Protein AF-A0AB36PQW6-F1 (afdb_monomer_lite)

pLDDT: mean 73.94, std 22.27, range [29.94, 94.62]

Radius of gyration: 32.52 Å; chains: 1; bounding box: 72×84×90 Å

Foldseek 3Di:
DDDDDDPDDPDDDDDDDDDPPPPVVVVVVVVVVVVVVVVVVVVVPPPDDDDDDDDDDDDDDDDDDDDDPPPQCPLLNLLVVQEPNVLSVLLQVLCVVVVHGAHNVNSNVQSVQLPCLCVQVVDRSSQQSVCCSVVVNNGGHNVVVVVCVVVVDDRPVVVVVVVDDDPVPDDPVRNLVVLLVQQVVCVVQLEDECVPQNDFAPDPPGPRDPVNGDPCGQADPVGHGRHYDHPPPD

Secondary structure (DSSP, 8-state):
--------------SS------HHHHHHHHHHHHHHHHHHHHHTSSS---------------------------HHHHHHTTS-HHHHHHHHHHHHHTT-PPPHHHHHHHHHHHHHHHHHHS--HHHHHHHHHHHT-SS--HHHHHHHHHTT---HHHHHHHH---TTTS-HHHHHHHHHHHHHHHHHHTEE-HHHH-SPTTSTT--S-GGG--TTTTB-TTSPBPEE------

Organism: Brucella melitensis (NCBI:txid29459)

Structure (mmCIF, N/CA/C/O backbone):
data_AF-A0AB36PQW6-F1
#
_entry.id   AF-A0AB36PQW6-F1
#
loop_
_atom_site.group_PDB
_atom_site.id
_atom_site.type_symbol
_atom_site.label_atom_id
_atom_site.label_alt_id
_atom_site.label_comp_id
_atom_site.label_asym_id
_atom_site.label_entity_id
_atom_site.label_seq_id
_atom_site.pdbx_PDB_ins_code
_atom_site.Cartn_x
_atom_site.Cartn_y
_atom_site.Cartn_z
_atom_site.occupancy
_atom_site.B_iso_or_equiv
_atom_site.auth_seq_id
_atom_site.auth_comp_id
_atom_site.auth_asym_id
_atom_site.auth_atom_id
_atom_site.pdbx_PDB_model_num
ATOM 1 N N . MET A 1 1 ? -36.824 45.348 31.590 1.00 33.09 1 MET A N 1
ATOM 2 C CA . MET A 1 1 ? -35.743 45.630 32.557 1.00 33.09 1 MET A CA 1
ATOM 3 C C . MET A 1 1 ? -34.548 44.739 32.250 1.00 33.09 1 MET A C 1
ATOM 5 O O . MET A 1 1 ? -34.720 43.537 32.151 1.00 33.09 1 MET A O 1
ATOM 9 N N . ARG A 1 2 ? -33.381 45.383 32.100 1.00 37.81 2 ARG A N 1
ATOM 10 C CA . ARG A 1 2 ? -31.998 44.883 32.250 1.00 37.81 2 ARG A CA 1
ATOM 11 C C . ARG A 1 2 ? -31.487 43.795 31.287 1.00 37.81 2 ARG A C 1
ATOM 13 O O . ARG A 1 2 ? -31.464 42.610 31.586 1.00 37.81 2 ARG A O 1
ATOM 20 N N . ARG A 1 3 ? -30.934 44.299 30.174 1.00 37.06 3 ARG A N 1
ATOM 21 C CA . ARG A 1 3 ? -29.751 43.767 29.480 1.00 37.06 3 ARG A CA 1
ATOM 22 C C . ARG A 1 3 ? -28.543 43.807 30.435 1.00 37.06 3 ARG A C 1
ATOM 24 O O . ARG A 1 3 ? -28.238 44.873 30.960 1.00 37.06 3 ARG A O 1
ATOM 31 N N . PHE A 1 4 ? -27.851 42.687 30.608 1.00 36.44 4 PHE A N 1
ATOM 32 C CA . PHE A 1 4 ? -26.443 42.633 31.025 1.00 36.44 4 PHE A CA 1
ATOM 33 C C . PHE A 1 4 ? -25.658 42.353 29.734 1.00 36.44 4 PHE A C 1
ATOM 35 O O . PHE A 1 4 ? -26.037 41.463 28.984 1.00 36.44 4 PHE A O 1
ATOM 42 N N . GLY A 1 5 ? -24.654 43.107 29.305 1.00 34.28 5 GLY A N 1
ATOM 43 C CA . GLY A 1 5 ? -23.651 43.847 30.055 1.00 34.28 5 GLY A CA 1
ATOM 44 C C . GLY A 1 5 ? -22.312 43.374 29.495 1.00 34.28 5 GLY A C 1
ATOM 45 O O . GLY A 1 5 ? -21.702 42.474 30.061 1.00 34.28 5 GLY A O 1
ATOM 46 N N . CYS A 1 6 ? -21.935 43.897 28.321 1.00 35.09 6 CYS A N 1
ATOM 47 C CA . CYS A 1 6 ? -20.642 43.650 27.688 1.00 35.09 6 CYS A CA 1
ATOM 48 C C . CYS A 1 6 ? -19.527 44.009 28.673 1.00 35.09 6 CYS A C 1
ATOM 50 O O . CYS A 1 6 ? -19.365 45.176 29.022 1.00 35.09 6 CYS A O 1
ATOM 52 N N . LEU A 1 7 ? -18.759 43.010 29.103 1.00 38.72 7 LEU A N 1
ATOM 53 C CA . LEU A 1 7 ? -17.519 43.227 29.835 1.00 38.72 7 LEU A CA 1
ATOM 54 C C . LEU A 1 7 ? -16.432 43.636 28.840 1.00 38.72 7 LEU A C 1
ATOM 56 O O . LEU A 1 7 ? -15.824 42.816 28.158 1.00 38.72 7 LEU A O 1
ATOM 60 N N . SER A 1 8 ? -16.310 44.953 28.731 1.00 35.78 8 SER A N 1
ATOM 61 C CA . SER A 1 8 ? -15.107 45.763 28.573 1.00 35.78 8 SER A CA 1
ATOM 62 C C . SER A 1 8 ? -13.838 45.038 28.124 1.00 35.78 8 SER A C 1
ATOM 64 O O . SER A 1 8 ? -13.107 44.437 28.910 1.00 35.78 8 SER A O 1
ATOM 66 N N . LEU A 1 9 ? -13.544 45.227 26.841 1.00 36.97 9 LEU A N 1
ATOM 67 C CA . LEU A 1 9 ? -12.220 45.123 26.254 1.00 36.97 9 LEU A CA 1
ATOM 68 C C . LEU A 1 9 ? -11.346 46.244 26.853 1.00 36.97 9 LEU A C 1
ATOM 70 O O . LEU A 1 9 ? -11.460 47.399 26.450 1.00 36.97 9 LEU A O 1
ATOM 74 N N . VAL A 1 10 ? -10.497 45.936 27.831 1.00 38.69 10 VAL A N 1
ATOM 75 C CA . VAL A 1 10 ? -9.374 46.818 28.183 1.00 38.69 10 VAL A CA 1
ATOM 76 C C . VAL A 1 10 ? -8.195 46.436 27.299 1.00 38.69 10 VAL A C 1
ATOM 78 O O . VAL A 1 10 ? -7.463 45.486 27.565 1.00 38.69 10 VAL A O 1
ATOM 81 N N . ALA A 1 11 ? -8.075 47.159 26.188 1.00 35.34 11 ALA A N 1
ATOM 82 C CA . ALA A 1 11 ? -6.879 47.196 25.368 1.00 35.34 11 ALA A CA 1
ATOM 83 C C . ALA A 1 11 ? -5.851 48.094 26.073 1.00 35.34 11 ALA A C 1
ATOM 85 O O . ALA A 1 11 ? -6.061 49.301 26.169 1.00 35.34 11 ALA A O 1
ATOM 86 N N . SER A 1 12 ? -4.762 47.510 26.579 1.00 33.50 12 SER A N 1
ATOM 87 C CA . SER A 1 12 ? -3.574 48.281 26.951 1.00 33.50 12 SER A CA 1
ATOM 88 C C . SER A 1 12 ? -2.721 48.423 25.698 1.00 33.50 12 SER A C 1
ATOM 90 O O . SER A 1 12 ? -2.232 47.434 25.150 1.00 33.50 12 SER A O 1
ATOM 92 N N . LEU A 1 13 ? -2.654 49.652 25.198 1.00 41.72 13 LEU A N 1
ATOM 93 C CA . LEU A 1 13 ? -1.946 50.042 23.992 1.00 41.72 13 LEU A CA 1
ATOM 94 C C . LEU A 1 13 ? -0.531 50.476 24.384 1.00 41.72 13 LEU A C 1
ATOM 96 O O . LEU A 1 13 ? -0.316 51.642 24.689 1.00 41.72 13 LEU A O 1
ATOM 100 N N . GLU A 1 14 ? 0.418 49.544 24.371 1.00 40.75 14 GLU A N 1
ATOM 101 C CA . GLU A 1 14 ? 1.848 49.861 24.371 1.00 40.75 14 GLU A CA 1
ATOM 102 C C . GLU A 1 14 ? 2.527 49.027 23.272 1.00 40.75 14 GLU A C 1
ATOM 104 O O . GLU A 1 14 ? 2.464 47.799 23.249 1.00 40.75 14 GLU A O 1
ATOM 109 N N . ASP A 1 15 ? 3.100 49.743 22.305 1.00 39.56 15 ASP A N 1
ATOM 110 C CA . ASP A 1 15 ? 4.060 49.292 21.297 1.00 39.56 15 ASP A CA 1
ATOM 111 C C . ASP A 1 15 ? 3.660 48.165 20.329 1.00 39.56 15 ASP A C 1
ATOM 113 O O . ASP A 1 15 ? 4.238 47.080 20.312 1.00 39.56 15 ASP A O 1
ATOM 117 N N . GLY A 1 16 ? 2.756 48.484 19.395 1.00 43.25 16 GLY A N 1
ATOM 118 C CA . GLY A 1 16 ? 3.005 48.343 17.946 1.00 43.25 16 GLY A CA 1
ATOM 119 C C . GLY A 1 16 ? 3.492 47.009 17.348 1.00 43.25 16 GLY A C 1
ATOM 120 O O . GLY A 1 16 ? 3.950 47.008 16.207 1.00 43.25 16 GLY A O 1
ATOM 121 N N . ARG A 1 17 ? 3.413 45.869 18.044 1.00 34.06 17 ARG A N 1
ATOM 122 C CA . ARG A 1 17 ? 3.824 44.556 17.520 1.00 34.06 17 ARG A CA 1
ATOM 123 C C . ARG A 1 17 ? 2.786 43.487 17.843 1.00 34.06 17 ARG A C 1
ATOM 125 O O . ARG A 1 17 ? 2.758 42.908 18.925 1.00 34.06 17 ARG A O 1
ATOM 132 N N . PHE A 1 18 ? 1.943 43.196 16.855 1.00 33.69 18 PHE A N 1
ATOM 133 C CA . PHE A 1 18 ? 1.019 42.065 16.865 1.00 33.69 18 PHE A CA 1
ATOM 134 C C . PHE A 1 18 ? 1.825 40.759 16.804 1.00 33.69 18 PHE A C 1
ATOM 136 O O . PHE A 1 18 ? 2.231 40.311 15.733 1.00 33.69 18 PHE A O 1
ATOM 143 N N . THR A 1 19 ? 2.106 40.160 17.962 1.00 42.28 19 THR A N 1
ATOM 144 C CA . THR A 1 19 ? 2.652 38.801 18.024 1.00 42.28 19 THR A CA 1
ATOM 145 C C . THR A 1 19 ? 1.486 37.809 18.030 1.00 42.28 19 THR A C 1
ATOM 147 O O . THR A 1 19 ? 0.578 37.935 18.856 1.00 42.28 19 THR A O 1
ATOM 150 N N . PRO A 1 20 ? 1.440 36.823 17.116 1.00 40.69 20 PRO A N 1
ATOM 151 C CA . PRO A 1 20 ? 0.402 35.807 17.163 1.00 40.69 20 PRO A CA 1
ATOM 152 C C . PRO A 1 20 ? 0.597 34.958 18.424 1.00 40.69 20 PRO A C 1
ATOM 154 O O . PRO A 1 20 ? 1.568 34.213 18.558 1.00 40.69 20 PRO A O 1
ATOM 157 N N . LEU A 1 21 ? -0.344 35.071 19.365 1.00 40.53 21 LEU A N 1
ATOM 158 C CA . LEU A 1 21 ? -0.457 34.179 20.515 1.00 40.53 21 LEU A CA 1
ATOM 159 C C . LEU A 1 21 ? -0.652 32.745 20.005 1.00 40.53 21 LEU A C 1
ATOM 161 O O . LEU A 1 21 ? -1.740 32.351 19.590 1.00 40.53 21 LEU A O 1
ATOM 165 N N . ASN A 1 22 ? 0.437 31.977 20.036 1.00 42.31 22 ASN A N 1
ATOM 166 C CA . ASN A 1 22 ? 0.520 30.556 19.720 1.00 42.31 22 ASN A CA 1
ATOM 167 C C . ASN A 1 22 ? -0.607 29.755 20.400 1.00 42.31 22 ASN A C 1
ATOM 169 O O . ASN A 1 22 ? -0.487 29.317 21.544 1.00 42.31 22 ASN A O 1
ATOM 173 N N . PHE A 1 23 ? -1.688 29.486 19.668 1.00 43.56 23 PHE A N 1
ATOM 174 C CA . PHE A 1 23 ? -2.805 28.640 20.110 1.00 43.56 23 PHE A CA 1
ATOM 175 C C . PHE A 1 23 ? -2.356 27.196 20.430 1.00 43.56 23 PHE A C 1
ATOM 177 O O . PHE A 1 23 ? -3.006 26.474 21.187 1.00 43.56 23 PHE A O 1
ATOM 184 N N . ALA A 1 24 ? -1.191 26.789 19.913 1.00 39.25 24 ALA A N 1
ATOM 185 C CA . ALA A 1 24 ? -0.554 25.511 20.198 1.00 39.25 24 ALA A CA 1
ATOM 186 C C . ALA A 1 24 ? -0.100 25.361 21.666 1.00 39.25 24 ALA A C 1
ATOM 188 O O . ALA A 1 24 ? -0.150 24.250 22.193 1.00 39.25 24 ALA A O 1
ATOM 189 N N . SER A 1 25 ? 0.277 26.439 22.370 1.00 43.09 25 SER A N 1
ATOM 190 C CA . SER A 1 25 ? 0.831 26.330 23.734 1.00 43.09 25 SER A CA 1
ATOM 191 C C . SER A 1 25 ? -0.230 25.996 24.792 1.00 43.09 25 SER A C 1
ATOM 193 O O . SER A 1 25 ? 0.035 25.242 25.730 1.00 43.09 25 SER A O 1
ATOM 195 N N . ARG A 1 26 ? -1.474 26.462 24.606 1.00 45.75 26 ARG A N 1
ATOM 196 C CA . ARG A 1 26 ? -2.576 26.231 25.560 1.00 45.75 26 ARG A CA 1
ATOM 197 C C . ARG A 1 26 ? -3.015 24.766 25.621 1.00 45.75 26 ARG A C 1
ATOM 199 O O . ARG A 1 26 ? -3.379 24.275 26.686 1.00 45.75 26 ARG A O 1
ATOM 206 N N . ARG A 1 27 ? -2.944 24.038 24.501 1.00 47.34 27 ARG A N 1
ATOM 207 C CA . ARG A 1 27 ? -3.358 22.625 24.432 1.00 47.34 27 ARG A CA 1
ATOM 208 C C . ARG A 1 27 ? -2.337 21.676 25.072 1.00 47.34 27 ARG A C 1
ATOM 210 O O . ARG A 1 27 ? -2.733 20.637 25.599 1.00 47.34 27 ARG A O 1
ATOM 217 N N . PHE A 1 28 ? -1.052 22.039 25.060 1.00 43.28 28 PHE A N 1
ATOM 218 C CA . PHE A 1 28 ? 0.001 21.302 25.765 1.00 43.28 28 PHE A CA 1
ATOM 219 C C . PHE A 1 28 ? -0.021 21.575 27.274 1.00 43.28 28 PHE A C 1
ATOM 221 O O . PHE A 1 28 ? -0.008 20.620 28.048 1.00 43.28 28 PHE A O 1
ATOM 228 N N . ALA A 1 29 ? -0.174 22.837 27.693 1.00 52.34 29 ALA A N 1
ATOM 229 C CA . ALA A 1 29 ? -0.269 23.192 29.113 1.00 52.34 29 ALA A CA 1
ATOM 230 C C . ALA A 1 29 ? -1.452 22.494 29.816 1.00 52.34 29 ALA A C 1
ATOM 232 O O . ALA A 1 29 ? -1.295 21.927 30.895 1.00 52.34 29 ALA A O 1
ATOM 233 N N . TYR A 1 30 ? -2.615 22.419 29.156 1.00 49.66 30 TYR A N 1
ATOM 234 C CA . TYR A 1 30 ? -3.801 21.752 29.709 1.00 49.66 30 TYR A CA 1
ATOM 235 C C . TYR A 1 30 ? -3.625 20.230 29.895 1.00 49.66 30 TYR A C 1
ATOM 237 O O . TYR A 1 30 ? -4.235 19.625 30.780 1.00 49.66 30 TYR A O 1
ATOM 245 N N . ARG A 1 31 ? -2.788 19.584 29.068 1.00 51.66 31 ARG A N 1
ATOM 246 C CA . ARG A 1 31 ? -2.511 18.142 29.165 1.00 51.66 31 ARG A CA 1
ATOM 247 C C . ARG A 1 31 ? -1.624 17.818 30.371 1.00 51.66 31 ARG A C 1
ATOM 249 O O . ARG A 1 31 ? -1.924 16.863 31.086 1.00 51.66 31 ARG A O 1
ATOM 256 N N . GLU A 1 32 ? -0.592 18.622 30.610 1.00 52.75 32 GLU A N 1
ATOM 257 C CA . GLU A 1 32 ? 0.324 18.461 31.749 1.00 52.75 32 GLU A CA 1
ATOM 258 C C . GLU A 1 32 ? -0.381 18.711 33.091 1.00 52.75 32 GLU A C 1
ATOM 260 O O . GLU A 1 32 ? -0.196 17.950 34.042 1.00 52.75 32 GLU A O 1
ATOM 265 N N . GLU A 1 33 ? -1.270 19.708 33.155 1.00 57.19 33 GLU A N 1
ATOM 266 C CA . GLU A 1 33 ? -2.066 20.018 34.353 1.00 57.19 33 GLU A CA 1
ATOM 267 C C . GLU A 1 33 ? -2.941 18.826 34.779 1.00 57.19 33 GLU A C 1
ATOM 269 O O . GLU A 1 33 ? -3.018 18.470 35.957 1.00 57.19 33 GLU A O 1
ATOM 274 N N . ARG A 1 34 ? -3.572 18.150 33.806 1.00 65.75 34 ARG A N 1
ATOM 275 C CA . ARG A 1 34 ? -4.393 16.956 34.056 1.00 65.75 34 ARG A CA 1
ATOM 276 C C . ARG A 1 34 ? -3.547 15.766 34.509 1.00 65.75 34 ARG A C 1
ATOM 278 O O . ARG A 1 34 ? -3.991 15.011 35.372 1.00 65.75 34 ARG A O 1
ATOM 285 N N . TYR A 1 35 ? -2.345 15.607 33.953 1.00 68.06 35 TYR A N 1
ATOM 286 C CA . TYR A 1 35 ? -1.412 14.557 34.364 1.00 68.06 35 TYR A CA 1
ATOM 287 C C . TYR A 1 35 ? -0.912 14.777 35.799 1.00 68.06 35 TYR A C 1
ATOM 289 O O . TYR A 1 35 ? -0.951 13.842 36.598 1.00 68.06 35 TYR A O 1
ATOM 297 N N . ARG A 1 36 ? -0.545 16.014 36.175 1.00 69.38 36 ARG A N 1
ATOM 298 C CA . ARG A 1 36 ? -0.181 16.348 37.566 1.00 69.38 36 ARG A CA 1
ATOM 299 C C . ARG A 1 36 ? -1.323 16.096 38.541 1.00 69.38 36 ARG A C 1
ATOM 301 O O . ARG A 1 36 ? -1.093 15.488 39.581 1.00 69.38 36 ARG A O 1
ATOM 308 N N . ARG A 1 37 ? -2.543 16.524 38.200 1.00 63.75 37 ARG A N 1
ATOM 309 C CA . ARG A 1 37 ? -3.714 16.363 39.072 1.00 63.75 37 ARG A CA 1
ATOM 310 C C . ARG A 1 37 ? -4.030 14.884 39.323 1.00 63.75 37 ARG A C 1
ATOM 312 O O . ARG A 1 37 ? -4.186 14.491 40.470 1.00 63.75 37 ARG A O 1
ATOM 319 N N . ASN A 1 38 ? -4.014 14.053 38.276 1.00 62.59 38 ASN A N 1
ATOM 320 C CA . ASN A 1 38 ? -4.216 12.605 38.415 1.00 62.59 38 ASN A CA 1
ATOM 321 C C . ASN A 1 38 ? -3.076 11.907 39.171 1.00 62.59 38 ASN A C 1
ATOM 323 O O . ASN A 1 38 ? -3.339 10.981 39.934 1.00 62.59 38 ASN A O 1
ATOM 327 N N . LYS A 1 39 ? -1.821 12.341 38.989 1.00 67.94 39 LYS A N 1
ATOM 328 C CA . LYS A 1 39 ? -0.678 11.785 39.728 1.00 67.94 39 LYS A CA 1
ATOM 329 C C . LYS A 1 39 ? -0.752 12.125 41.221 1.00 67.94 39 LYS A C 1
ATOM 331 O O . LYS A 1 39 ? -0.493 11.258 42.045 1.00 67.94 39 LYS A O 1
ATOM 336 N N . ALA A 1 40 ? -1.162 13.343 41.572 1.00 60.41 40 ALA A N 1
ATOM 337 C CA . ALA A 1 40 ? -1.368 13.748 42.964 1.00 60.41 40 ALA A CA 1
ATOM 338 C C . ALA A 1 40 ? -2.525 12.981 43.641 1.00 60.41 40 ALA A C 1
ATOM 340 O O . ALA A 1 40 ? -2.438 12.648 44.820 1.00 60.41 40 ALA A O 1
ATOM 341 N N . SER A 1 41 ? -3.578 12.634 42.893 1.00 55.66 41 SER A N 1
ATOM 342 C CA . SER A 1 41 ? -4.691 11.823 43.409 1.00 55.66 41 SER A CA 1
ATOM 343 C C . SER A 1 41 ? -4.336 10.350 43.653 1.00 55.66 41 SER A C 1
ATOM 345 O O . SER A 1 41 ? -4.983 9.717 44.476 1.00 55.66 41 SER A O 1
ATOM 347 N N . GLN A 1 42 ? -3.316 9.795 42.986 1.00 53.72 42 GLN A N 1
ATOM 348 C CA . GLN A 1 42 ? -2.859 8.422 43.258 1.00 53.72 42 GLN A CA 1
ATOM 349 C C . GLN A 1 42 ? -2.005 8.310 44.527 1.00 53.72 42 GLN A C 1
ATOM 351 O O . GLN A 1 42 ? -2.015 7.266 45.166 1.00 53.72 42 GLN A O 1
ATOM 356 N N . VAL A 1 43 ? -1.302 9.377 44.922 1.00 45.62 43 VAL A N 1
ATOM 357 C CA . VAL A 1 43 ? -0.406 9.364 46.097 1.00 45.62 43 VAL A CA 1
ATOM 358 C C . VAL A 1 43 ? -1.177 9.464 47.423 1.00 45.62 43 VAL A C 1
ATOM 360 O O . VAL A 1 43 ? -0.657 9.100 48.466 1.00 45.62 43 VAL A O 1
ATOM 363 N N . THR A 1 44 ? -2.437 9.900 47.401 1.00 45.41 44 THR A N 1
ATOM 364 C CA . THR A 1 44 ? -3.253 10.092 48.616 1.00 45.41 44 THR A CA 1
ATOM 365 C C . THR A 1 44 ? -4.113 8.884 49.000 1.00 45.41 44 THR A C 1
ATOM 367 O O . THR A 1 44 ? -4.737 8.912 50.054 1.00 45.41 44 THR A O 1
ATOM 370 N N . GLN A 1 45 ? -4.151 7.820 48.186 1.00 46.00 45 GLN A N 1
ATOM 371 C CA . GLN A 1 45 ? -4.953 6.617 48.468 1.00 46.00 45 GLN A CA 1
ATOM 372 C C . GLN A 1 45 ? -4.140 5.401 48.934 1.00 46.00 45 GLN A C 1
ATOM 374 O O . GLN A 1 45 ? -4.736 4.386 49.277 1.00 46.00 45 GLN A O 1
ATOM 379 N N . SER A 1 46 ? -2.807 5.473 48.964 1.00 39.25 46 SER A N 1
ATOM 380 C CA . SER A 1 46 ? -1.956 4.325 49.312 1.00 39.25 46 SER A CA 1
ATOM 381 C C . SER A 1 46 ? -1.418 4.326 50.747 1.00 39.25 46 SER A C 1
ATOM 383 O O . SER A 1 46 ? -0.573 3.492 51.042 1.00 39.25 46 SER A O 1
ATOM 385 N N . ASP A 1 47 ? -1.886 5.219 51.626 1.00 41.41 47 ASP A N 1
ATOM 386 C CA . ASP A 1 47 ? -1.320 5.395 52.981 1.00 41.41 47 ASP A CA 1
ATOM 387 C C . ASP A 1 47 ? -2.358 5.266 54.115 1.00 41.41 47 ASP A C 1
ATOM 389 O O . ASP A 1 47 ? -2.239 5.875 55.173 1.00 41.41 47 ASP A O 1
ATOM 393 N N . ALA A 1 48 ? -3.422 4.488 53.889 1.00 45.47 48 ALA A N 1
ATOM 394 C CA . ALA A 1 48 ? -4.407 4.179 54.925 1.00 45.47 48 ALA A CA 1
ATOM 395 C C . ALA A 1 48 ? -5.042 2.795 54.719 1.00 45.47 48 ALA A C 1
ATOM 397 O O . ALA A 1 48 ? -6.158 2.701 54.221 1.00 45.47 48 ALA A O 1
ATOM 398 N N . THR A 1 49 ? -4.323 1.733 55.103 1.00 34.09 49 THR A N 1
ATOM 399 C CA . THR A 1 49 ? -4.891 0.571 55.824 1.00 34.09 49 THR A CA 1
ATOM 400 C C . THR A 1 49 ? -3.757 -0.313 56.345 1.00 34.09 49 THR A C 1
ATOM 402 O O . THR A 1 49 ? -3.102 -1.014 55.575 1.00 34.09 49 THR A O 1
ATOM 405 N N . GLU A 1 50 ? -3.534 -0.246 57.656 1.00 38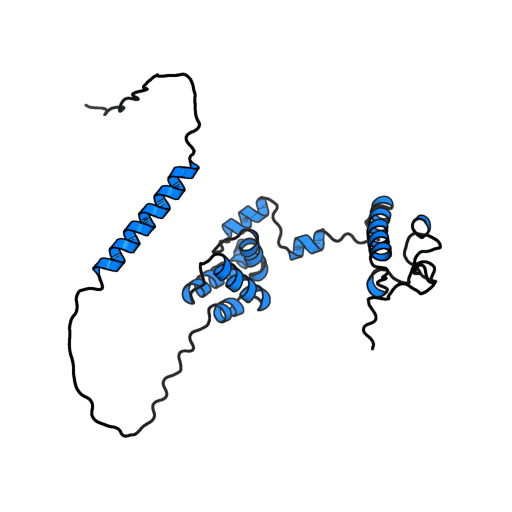.72 50 GLU A N 1
ATOM 406 C CA . GLU A 1 50 ? -2.731 -1.185 58.440 1.00 38.72 50 GLU A CA 1
ATOM 407 C C . GLU A 1 50 ? -3.474 -2.517 58.681 1.00 38.72 50 GLU A C 1
ATOM 409 O O . GLU A 1 50 ? -4.699 -2.557 58.775 1.00 38.72 50 GLU A O 1
ATOM 414 N N . GLU A 1 51 ? -2.659 -3.572 58.786 1.00 40.25 51 GLU A N 1
ATOM 415 C CA . GLU A 1 51 ? -2.766 -4.792 59.608 1.00 40.25 51 GLU A CA 1
ATOM 416 C C . GLU A 1 51 ? -4.072 -5.601 59.706 1.00 40.25 51 GLU A C 1
ATOM 418 O O . GLU A 1 51 ? -4.978 -5.231 60.440 1.00 40.25 51 GLU A O 1
ATOM 423 N N . ILE A 1 52 ? -4.038 -6.848 59.194 1.00 33.78 52 ILE A N 1
ATOM 424 C CA . ILE A 1 52 ? -4.407 -8.051 59.976 1.00 33.78 52 ILE A CA 1
ATOM 425 C C . ILE A 1 52 ? -3.456 -9.208 59.613 1.00 33.78 52 ILE A C 1
ATOM 427 O O . ILE A 1 52 ? -3.438 -9.696 58.484 1.00 33.78 52 ILE A O 1
ATOM 431 N N . GLN A 1 53 ? -2.680 -9.656 60.602 1.00 41.50 53 GLN A N 1
ATOM 432 C CA . GLN A 1 53 ? -1.886 -10.889 60.609 1.00 41.50 53 GLN A CA 1
ATOM 433 C C . GLN A 1 53 ? -2.789 -12.103 60.899 1.00 41.50 53 GLN A C 1
ATOM 435 O O . GLN A 1 53 ? -3.718 -11.968 61.698 1.00 41.50 53 GLN A O 1
ATOM 440 N N . LYS A 1 54 ? -2.484 -13.288 60.341 1.00 39.16 54 LYS A N 1
ATOM 441 C CA . LYS A 1 54 ? -2.647 -14.592 61.026 1.00 39.16 54 LYS A CA 1
ATOM 442 C C . LYS A 1 54 ? -2.034 -15.764 60.240 1.00 39.16 54 LYS A C 1
ATOM 444 O O . LYS A 1 54 ? -2.522 -16.123 59.176 1.00 39.16 54 LYS A O 1
ATOM 449 N N . GLU A 1 55 ? -0.958 -16.299 60.822 1.00 36.59 55 GLU A N 1
ATOM 450 C CA . GLU A 1 55 ? -0.719 -17.716 61.165 1.00 36.59 55 GLU A CA 1
ATOM 451 C C . GLU A 1 55 ? -1.040 -18.800 60.115 1.00 36.59 55 GLU A C 1
ATOM 453 O O . GLU A 1 55 ? -2.186 -19.011 59.725 1.00 36.59 55 GLU A O 1
ATOM 458 N N . GLY A 1 56 ? -0.011 -19.564 59.735 1.00 33.56 56 GLY A N 1
ATOM 459 C CA . GLY A 1 56 ? -0.152 -20.812 58.983 1.00 33.56 56 GLY A CA 1
ATOM 460 C C . GLY A 1 56 ? -0.375 -22.036 59.877 1.00 33.56 56 GLY A C 1
ATOM 461 O O . GLY A 1 56 ? -0.075 -21.982 61.061 1.00 33.56 56 GLY A O 1
ATOM 462 N N . PHE A 1 57 ? -0.879 -23.129 59.283 1.00 29.94 57 PHE A N 1
ATOM 463 C CA . PHE A 1 57 ? -0.546 -24.562 59.490 1.00 29.94 5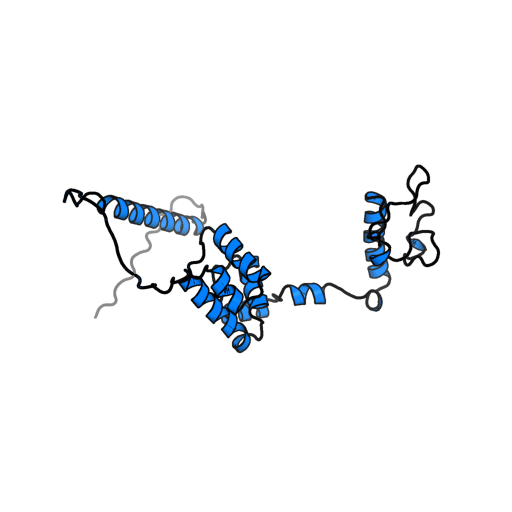7 PHE A CA 1
ATOM 464 C C . PHE A 1 57 ? -1.390 -25.415 58.475 1.00 29.94 57 PHE A C 1
ATOM 466 O O . PHE A 1 57 ? -2.239 -24.837 57.799 1.00 29.94 57 PHE A O 1
ATOM 473 N N . PRO A 1 58 ? -1.140 -26.725 58.234 1.00 41.06 58 PRO A N 1
ATOM 474 C CA . PRO A 1 58 ? -0.572 -27.313 57.009 1.00 41.06 58 PRO A CA 1
ATOM 475 C C . PRO A 1 58 ? -1.536 -28.198 56.156 1.00 41.06 58 PRO A C 1
ATOM 477 O O . PRO A 1 58 ? -2.674 -28.454 56.533 1.00 41.06 58 PRO A O 1
ATOM 480 N N . HIS A 1 59 ? -1.043 -28.671 54.995 1.00 34.56 59 HIS A N 1
ATOM 481 C CA . HIS A 1 59 ? -1.697 -29.503 53.951 1.00 34.56 59 HIS A CA 1
ATOM 482 C C . HIS A 1 59 ? -2.389 -30.808 54.439 1.00 34.56 59 HIS A C 1
ATOM 484 O O . HIS A 1 59 ? -1.911 -31.440 55.375 1.00 34.56 59 HIS A O 1
ATOM 490 N N . THR A 1 60 ? -3.472 -31.327 53.828 1.00 35.25 60 THR A N 1
ATOM 491 C CA . THR A 1 60 ? -3.619 -32.091 52.541 1.00 35.25 60 THR A CA 1
ATOM 492 C C . THR A 1 60 ? -5.082 -32.663 52.471 1.00 35.25 60 THR A C 1
ATOM 494 O O . THR A 1 60 ? -5.792 -32.501 53.461 1.00 35.25 60 THR A O 1
ATOM 497 N N . PRO A 1 61 ? -5.526 -33.472 51.469 1.00 49.75 61 PRO A N 1
ATOM 498 C CA . PRO A 1 61 ? -5.863 -33.216 50.054 1.00 49.75 61 PRO A CA 1
ATOM 499 C C . PRO A 1 61 ? -7.328 -33.659 49.692 1.00 49.75 61 PRO A C 1
ATOM 501 O O . PRO A 1 61 ? -8.118 -33.932 50.588 1.00 49.75 61 PRO A O 1
ATOM 504 N N . SER A 1 62 ? -7.644 -33.789 48.386 1.00 31.27 62 SER A N 1
ATOM 505 C CA . SER A 1 62 ? -8.936 -34.155 47.730 1.00 31.27 62 SER A CA 1
ATOM 506 C C . SER A 1 62 ? -9.911 -32.984 47.522 1.00 31.27 62 SER A C 1
ATOM 508 O O . SER A 1 62 ? -10.073 -32.145 48.391 1.00 31.27 62 SER A O 1
ATOM 510 N N . GLU A 1 63 ? -10.606 -32.804 46.400 1.00 42.44 63 GLU A N 1
ATOM 511 C CA . GLU A 1 63 ? -10.774 -33.570 45.163 1.00 42.44 63 GLU A CA 1
ATOM 512 C C . GLU A 1 63 ? -11.393 -32.614 44.119 1.00 42.44 63 GLU A C 1
ATOM 514 O O . GLU A 1 63 ? -12.193 -31.739 44.446 1.00 42.44 63 GLU A O 1
ATOM 519 N N . GLU A 1 64 ? -10.958 -32.772 42.873 1.00 44.31 64 GLU A N 1
ATOM 520 C CA . GLU A 1 64 ? -11.679 -32.551 41.615 1.00 44.31 64 GLU A CA 1
ATOM 521 C C . GLU A 1 64 ? -12.956 -31.676 41.613 1.00 44.31 64 GLU A C 1
ATOM 523 O O . GLU A 1 64 ? -14.066 -32.116 41.894 1.00 44.31 64 GLU A O 1
ATOM 528 N N . ASN A 1 65 ? -12.814 -30.437 41.138 1.00 39.22 65 ASN A N 1
ATOM 529 C CA . ASN A 1 65 ? -13.827 -29.769 40.317 1.00 39.22 65 ASN A CA 1
ATOM 530 C C . ASN A 1 65 ? -13.090 -28.849 39.345 1.00 39.22 65 ASN A C 1
ATOM 532 O O . ASN A 1 65 ? -12.559 -27.813 39.737 1.00 39.22 65 ASN A O 1
ATOM 536 N N . THR A 1 66 ? -13.002 -29.262 38.084 1.00 35.94 66 THR A N 1
ATOM 537 C CA . THR A 1 66 ? -12.388 -28.508 36.988 1.00 35.94 66 THR A CA 1
ATOM 538 C C . THR A 1 66 ? -13.122 -27.178 36.780 1.00 35.94 66 THR A C 1
ATOM 540 O O . THR A 1 66 ? -14.258 -27.171 36.297 1.00 35.94 66 THR A O 1
ATOM 543 N N . PRO A 1 67 ? -12.510 -26.013 37.064 1.00 40.56 67 PRO A N 1
ATOM 544 C CA . PRO A 1 67 ? -13.048 -24.753 36.591 1.00 40.56 67 PRO A CA 1
ATOM 545 C C . PRO A 1 67 ? -12.658 -24.642 35.119 1.00 40.56 67 PRO A C 1
ATOM 547 O O . PRO A 1 67 ? -11.477 -24.721 34.782 1.00 40.56 67 PRO A O 1
ATOM 550 N N . LYS A 1 68 ? -13.644 -24.451 34.235 1.00 37.25 68 LYS A N 1
ATOM 551 C CA . LYS A 1 68 ? -13.401 -24.015 32.855 1.00 37.25 68 LYS A CA 1
ATOM 552 C C . LYS A 1 68 ? -12.422 -22.848 32.891 1.00 37.25 68 LYS A C 1
ATOM 554 O O . LYS A 1 68 ? -12.765 -21.761 33.355 1.00 37.25 68 LYS A O 1
ATOM 559 N N . GLU A 1 69 ? -11.212 -23.106 32.417 1.00 41.81 69 GLU A N 1
ATOM 560 C CA . GLU A 1 69 ? -10.170 -22.117 32.232 1.00 41.81 69 GLU A CA 1
ATOM 561 C C . GLU A 1 69 ? -10.732 -21.028 31.317 1.00 41.81 69 GLU A C 1
ATOM 563 O O . GLU A 1 69 ? -10.933 -21.220 30.116 1.00 41.81 69 GLU A O 1
ATOM 568 N N . VAL A 1 70 ? -11.084 -19.888 31.911 1.00 44.84 70 VAL A N 1
ATOM 569 C CA . VAL A 1 70 ? -11.468 -18.685 31.182 1.00 44.84 70 VAL A CA 1
ATOM 570 C C . VAL A 1 70 ? -10.197 -18.202 30.499 1.00 44.84 70 VAL A C 1
ATOM 572 O O . VAL A 1 70 ? -9.444 -17.405 31.056 1.00 44.84 70 VAL A O 1
ATOM 575 N N . GLN A 1 71 ? -9.912 -18.748 29.316 1.00 53.03 71 GLN A N 1
ATOM 576 C CA . GLN A 1 71 ? -8.801 -18.296 28.496 1.00 53.03 71 GLN A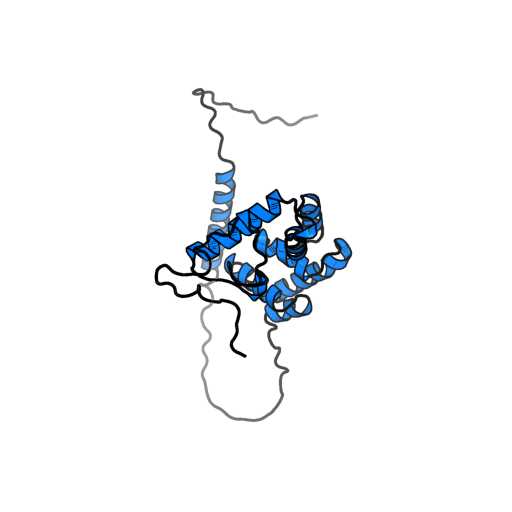 CA 1
ATOM 577 C C . GLN A 1 71 ? -9.014 -16.806 28.238 1.00 53.03 71 GLN A C 1
ATOM 579 O O . GLN A 1 71 ? -9.946 -16.415 27.531 1.00 53.03 71 GLN A O 1
ATOM 584 N N . LYS A 1 72 ? -8.183 -15.969 28.868 1.00 55.41 72 LYS A N 1
ATOM 585 C CA . LYS A 1 72 ? -8.141 -14.526 28.625 1.00 55.41 72 LYS A CA 1
ATOM 586 C C . LYS A 1 72 ? -7.898 -14.347 27.135 1.00 55.41 72 LYS A C 1
ATOM 588 O O . LYS A 1 72 ? -6.821 -14.678 26.634 1.00 55.41 72 LYS A O 1
ATOM 593 N N . LYS A 1 73 ? -8.937 -13.945 26.402 1.00 67.88 73 LYS A N 1
ATOM 594 C CA . LYS A 1 73 ? -8.874 -13.849 24.947 1.00 67.88 73 LYS A CA 1
ATOM 595 C C . LYS A 1 73 ? -7.924 -12.713 24.634 1.00 67.88 73 LYS A C 1
ATOM 597 O O . LYS A 1 73 ? -8.288 -11.549 24.773 1.00 67.88 73 LYS A O 1
ATOM 602 N N . SER A 1 74 ? -6.708 -13.053 24.210 1.00 86.12 74 SER A N 1
ATOM 603 C CA . SER A 1 74 ? -5.739 -12.052 23.775 1.00 86.12 74 SER A CA 1
ATOM 604 C C . SER A 1 74 ? -6.423 -11.091 22.788 1.00 86.12 74 SER A C 1
ATOM 606 O O . SER A 1 74 ? -7.124 -11.566 21.889 1.00 86.12 74 SER A O 1
ATOM 608 N N . PRO A 1 75 ? -6.241 -9.761 22.907 1.00 87.06 75 PRO A N 1
ATOM 609 C CA . PRO A 1 75 ? -6.862 -8.776 22.016 1.00 87.06 75 PRO A CA 1
ATOM 610 C C . PRO A 1 75 ? -6.677 -9.097 20.527 1.00 87.06 75 PRO A C 1
ATOM 612 O O . PRO A 1 75 ? -7.537 -8.787 19.708 1.00 87.06 75 PRO A O 1
ATOM 615 N N . ARG A 1 76 ? -5.571 -9.770 20.191 1.00 90.44 76 ARG A N 1
ATOM 616 C CA . ARG A 1 76 ? -5.287 -10.303 18.859 1.00 90.44 76 ARG A CA 1
ATOM 617 C C . ARG A 1 76 ? -6.309 -11.353 18.410 1.00 90.44 76 ARG A C 1
ATOM 619 O O . ARG A 1 76 ? -6.865 -11.209 17.332 1.00 90.44 76 ARG A O 1
ATOM 626 N N . SER A 1 77 ? -6.604 -12.344 19.252 1.00 90.19 77 SER A N 1
ATOM 627 C CA . SER A 1 77 ? -7.573 -13.412 18.959 1.00 90.19 77 SER A CA 1
ATOM 628 C C . SER A 1 77 ? -8.978 -12.855 18.705 1.00 90.19 77 SER A C 1
ATOM 630 O O . SER A 1 77 ? -9.698 -13.339 17.839 1.00 90.19 77 SER A O 1
ATOM 632 N N . VAL A 1 78 ? -9.355 -11.784 19.412 1.00 91.81 78 VAL A N 1
ATOM 633 C CA . VAL A 1 78 ? -10.636 -11.098 19.188 1.00 91.81 78 VAL A CA 1
ATOM 634 C C . VAL A 1 78 ? -10.680 -10.408 17.821 1.00 91.81 78 VAL A C 1
ATOM 636 O O . VAL A 1 78 ? -11.714 -10.430 17.157 1.00 91.81 78 VAL A O 1
ATOM 639 N N . LEU A 1 79 ? -9.575 -9.790 17.395 1.00 90.62 79 LEU A N 1
ATOM 640 C CA . LEU A 1 79 ? -9.490 -9.120 16.096 1.00 90.62 79 LEU A CA 1
ATOM 641 C C . LEU A 1 79 ? -9.424 -10.111 14.930 1.00 90.62 79 LEU A C 1
ATOM 643 O O . LEU A 1 79 ? -10.040 -9.853 13.901 1.00 90.62 79 LEU A O 1
ATOM 647 N N . GLU A 1 80 ? -8.748 -11.247 15.103 1.00 92.00 80 GLU A N 1
ATOM 648 C CA . GLU A 1 80 ? -8.642 -12.319 14.099 1.00 92.00 80 GLU A CA 1
ATOM 649 C C . GLU A 1 80 ? -10.000 -12.947 13.728 1.00 92.00 80 GLU A C 1
ATOM 651 O O . GLU A 1 80 ? -10.128 -13.564 12.678 1.00 92.00 80 GLU A O 1
ATOM 656 N N . ALA A 1 81 ? -11.045 -12.758 14.542 1.00 91.12 81 ALA A N 1
ATOM 657 C CA . ALA A 1 81 ? -12.403 -13.186 14.195 1.00 91.12 81 ALA A CA 1
ATOM 658 C C . ALA A 1 81 ? -13.039 -12.360 13.056 1.00 91.12 81 ALA A C 1
ATOM 660 O O . ALA A 1 81 ? -14.018 -12.796 12.455 1.00 91.12 81 ALA A O 1
ATOM 661 N N . VAL A 1 82 ? -12.526 -11.153 12.794 1.00 91.75 82 VAL A N 1
ATOM 662 C CA . VAL A 1 82 ? -13.068 -10.211 11.795 1.00 91.75 82 VAL A CA 1
ATOM 663 C C . VAL A 1 82 ? -12.018 -9.823 10.752 1.00 91.75 82 VAL A C 1
ATOM 665 O O . VAL A 1 82 ? -12.369 -9.570 9.601 1.00 91.75 82 VAL A O 1
ATOM 668 N N . LEU A 1 83 ? -10.750 -9.763 11.157 1.00 90.88 83 LEU A N 1
ATOM 669 C CA . LEU A 1 83 ? -9.613 -9.379 10.331 1.00 90.88 83 LEU A CA 1
ATOM 670 C C . LEU A 1 83 ? -8.761 -10.588 9.965 1.00 90.88 83 LEU A C 1
ATOM 672 O O . LEU A 1 83 ? -8.648 -11.539 10.739 1.00 90.88 83 LEU A O 1
ATOM 676 N N . SER A 1 84 ? -8.065 -10.503 8.836 1.00 92.06 84 SER A N 1
ATOM 677 C CA . SER A 1 84 ? -6.992 -11.448 8.535 1.00 92.06 84 SER A CA 1
ATOM 678 C C . SER A 1 84 ? -5.844 -11.339 9.553 1.00 92.06 84 SER A C 1
ATOM 680 O O . SER A 1 84 ? -5.524 -10.266 10.078 1.00 92.06 84 SER A O 1
ATOM 682 N N . GLN A 1 85 ? -5.189 -12.472 9.826 1.00 91.44 85 GLN A N 1
ATOM 683 C CA . GLN A 1 85 ? -4.087 -12.585 10.788 1.00 91.44 85 GLN A CA 1
ATOM 684 C C . GLN A 1 85 ? -2.993 -11.501 10.649 1.00 91.44 85 GLN A C 1
ATOM 686 O O . GLN A 1 85 ? -2.632 -10.917 11.676 1.00 91.44 85 GLN A O 1
ATOM 691 N N . PRO A 1 86 ? -2.454 -11.181 9.449 1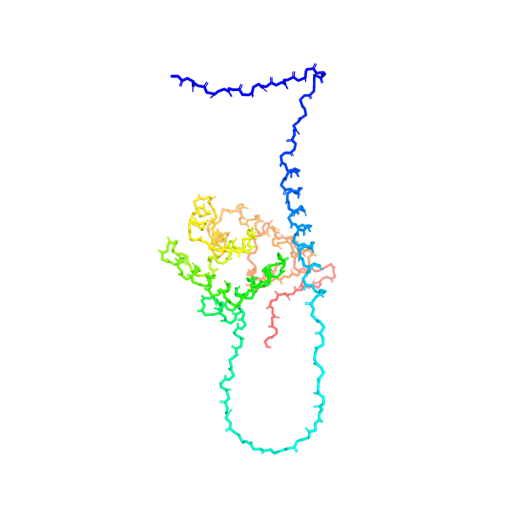.00 92.31 86 PRO A N 1
ATOM 692 C CA . PRO A 1 86 ? -1.408 -10.160 9.331 1.00 92.31 86 PRO A CA 1
ATOM 693 C C . PRO A 1 86 ? -1.902 -8.757 9.708 1.00 92.31 86 PRO A C 1
ATOM 695 O O . PRO A 1 86 ? -1.178 -7.997 10.350 1.00 92.31 86 PRO A O 1
ATOM 698 N N . ILE A 1 87 ? -3.150 -8.421 9.375 1.00 91.75 87 ILE A N 1
ATOM 699 C CA . ILE A 1 87 ? -3.729 -7.107 9.668 1.00 91.75 87 ILE A CA 1
ATOM 700 C C . ILE A 1 87 ? -4.036 -6.970 11.162 1.00 91.75 87 ILE A C 1
ATOM 702 O O . ILE A 1 87 ? -3.750 -5.933 11.762 1.00 91.75 87 ILE A O 1
ATOM 706 N N . ALA A 1 88 ? -4.535 -8.031 11.803 1.00 93.19 88 ALA A N 1
ATOM 707 C CA . ALA A 1 88 ? -4.759 -8.047 13.248 1.00 93.19 88 ALA A CA 1
ATOM 708 C C . ALA A 1 88 ? -3.460 -7.784 14.036 1.00 93.19 88 ALA A C 1
ATOM 710 O O . ALA A 1 88 ? -3.463 -6.998 14.988 1.00 93.19 88 ALA A O 1
ATOM 711 N N . VAL A 1 89 ? -2.339 -8.383 13.612 1.00 93.38 89 VAL A N 1
ATOM 712 C CA . VAL A 1 89 ? -1.007 -8.110 14.183 1.00 93.38 89 VAL A CA 1
ATOM 713 C C . VAL A 1 89 ? -0.623 -6.652 14.002 1.00 93.38 89 VAL A C 1
ATOM 715 O O . VAL A 1 89 ? -0.306 -5.983 14.986 1.00 93.38 89 VAL A O 1
ATOM 718 N N . ALA A 1 90 ? -0.723 -6.142 12.774 1.00 92.75 90 ALA A N 1
ATOM 719 C CA . ALA A 1 90 ? -0.347 -4.771 12.457 1.00 92.75 90 ALA A CA 1
ATOM 720 C C . ALA A 1 90 ? -1.136 -3.744 13.291 1.00 92.75 90 ALA A C 1
ATOM 722 O O . ALA A 1 90 ? -0.563 -2.771 13.782 1.00 92.75 90 ALA A O 1
ATOM 723 N N . VAL A 1 91 ? -2.432 -3.975 13.536 1.00 92.56 91 VAL A N 1
ATOM 724 C CA . VAL A 1 91 ? -3.261 -3.108 14.393 1.00 92.56 91 VAL A CA 1
ATOM 725 C C . VAL A 1 91 ? -2.793 -3.139 15.852 1.00 92.56 91 VAL A C 1
ATOM 727 O O . VAL A 1 91 ? -2.709 -2.087 16.495 1.00 92.56 91 VAL A O 1
ATOM 730 N N . VAL A 1 92 ? -2.477 -4.318 16.395 1.00 93.06 92 VAL A N 1
ATOM 731 C CA . VAL A 1 92 ? -1.989 -4.455 17.779 1.00 93.06 92 VAL A CA 1
ATOM 732 C C . VAL A 1 92 ? -0.619 -3.795 17.946 1.00 93.06 92 VAL A C 1
ATOM 734 O O . VAL A 1 92 ? -0.428 -3.014 18.882 1.00 93.06 92 VAL A O 1
ATOM 737 N N . GLU A 1 93 ? 0.307 -4.038 17.020 1.00 93.12 93 GLU A N 1
ATOM 738 C CA . GLU A 1 93 ? 1.634 -3.417 17.002 1.00 93.12 93 GLU A CA 1
ATOM 739 C C . GLU A 1 93 ? 1.543 -1.896 16.872 1.00 93.12 93 GLU A C 1
ATOM 741 O O . GLU A 1 93 ? 2.176 -1.157 17.631 1.00 93.12 93 GLU A O 1
ATOM 746 N N . HIS A 1 94 ? 0.692 -1.408 15.967 1.00 91.88 94 HIS A N 1
ATOM 747 C CA . HIS A 1 94 ? 0.432 0.016 15.807 1.00 91.88 94 HIS A CA 1
ATOM 748 C C . HIS A 1 94 ? -0.071 0.645 17.117 1.00 91.88 94 HIS A C 1
ATOM 750 O O . HIS A 1 94 ? 0.449 1.672 17.562 1.00 91.88 94 HIS A O 1
ATOM 756 N N . ARG A 1 95 ? -1.037 0.000 17.788 1.00 92.06 95 ARG A N 1
ATOM 757 C CA . ARG A 1 95 ? -1.600 0.446 19.077 1.00 92.06 95 ARG A CA 1
ATOM 758 C C . ARG A 1 95 ? -0.555 0.466 20.194 1.00 92.06 95 ARG A C 1
ATOM 760 O O . ARG A 1 95 ? -0.535 1.405 20.998 1.00 92.06 95 ARG A O 1
ATOM 767 N N . ALA A 1 96 ? 0.338 -0.519 20.220 1.00 91.38 96 ALA A N 1
ATOM 768 C CA . ALA A 1 96 ? 1.475 -0.540 21.134 1.00 91.38 96 ALA A CA 1
ATOM 769 C C . ALA A 1 96 ? 2.448 0.620 20.849 1.00 91.38 96 ALA A C 1
ATOM 771 O O . ALA A 1 96 ? 2.839 1.336 21.773 1.00 91.38 96 ALA A O 1
ATOM 772 N N . LYS A 1 97 ? 2.758 0.887 19.573 1.00 91.94 97 LYS A N 1
ATOM 773 C CA . LYS A 1 97 ? 3.669 1.962 19.146 1.00 91.94 97 LYS A CA 1
ATOM 774 C C . LYS A 1 97 ? 3.162 3.360 19.509 1.00 91.94 97 LYS A C 1
ATOM 776 O O . LYS A 1 97 ? 3.944 4.205 19.940 1.00 91.94 97 LYS A O 1
ATOM 781 N N . ILE A 1 98 ? 1.851 3.596 19.432 1.00 91.06 98 ILE A N 1
ATOM 782 C CA . ILE A 1 98 ? 1.223 4.851 19.893 1.00 91.06 98 ILE A CA 1
ATOM 783 C C . ILE A 1 98 ? 0.995 4.899 21.420 1.00 91.06 98 ILE A C 1
ATOM 785 O O . ILE A 1 98 ? 0.270 5.769 21.908 1.00 91.06 98 ILE A O 1
ATOM 789 N N . LYS A 1 99 ? 1.612 3.976 22.179 1.00 89.38 99 LYS A N 1
ATOM 790 C CA . LYS A 1 99 ? 1.577 3.864 23.651 1.00 89.38 99 LYS A CA 1
ATOM 791 C C . LYS A 1 99 ? 0.173 3.698 24.237 1.00 89.38 99 LYS A C 1
ATOM 793 O O . LYS A 1 99 ? -0.094 4.104 25.366 1.00 89.38 99 LYS A O 1
ATOM 798 N N . LYS A 1 100 ? -0.745 3.116 23.464 1.00 89.25 100 LYS A N 1
ATOM 799 C CA . LYS A 1 100 ? -2.122 2.834 23.885 1.00 89.25 100 LYS A CA 1
ATOM 800 C C . LYS A 1 100 ? -2.468 1.397 23.506 1.00 89.25 100 LYS A C 1
ATOM 802 O O . LYS A 1 100 ? -3.214 1.212 22.537 1.00 89.25 100 LYS A O 1
ATOM 807 N N . PRO A 1 101 ? -1.914 0.401 24.224 1.00 89.94 101 PRO A N 1
ATOM 808 C CA . PRO A 1 101 ? -2.171 -1.001 23.935 1.00 89.94 101 PRO A CA 1
ATOM 809 C C . PRO A 1 101 ? -3.665 -1.305 24.044 1.00 89.94 101 PRO A C 1
ATOM 811 O O . PRO A 1 101 ? -4.415 -0.654 24.778 1.00 89.94 101 PRO A O 1
ATOM 814 N N . LEU A 1 102 ? -4.108 -2.262 23.240 1.00 89.94 102 LEU A N 1
ATOM 815 C CA . LEU A 1 102 ? -5.512 -2.616 23.125 1.00 89.94 102 LEU A CA 1
ATOM 816 C C . LEU A 1 102 ? -5.915 -3.527 24.292 1.00 89.94 102 LEU A C 1
ATOM 818 O O . LEU A 1 102 ? -5.242 -4.516 24.559 1.00 89.94 102 LEU A O 1
ATOM 822 N N . THR A 1 103 ? -7.009 -3.200 24.980 1.00 92.62 103 THR A N 1
ATOM 823 C CA . THR A 1 103 ? -7.651 -4.104 25.947 1.00 92.62 103 THR A CA 1
ATOM 824 C C . THR A 1 103 ? -8.597 -5.059 25.223 1.00 92.62 103 THR A C 1
ATOM 826 O O . THR A 1 103 ? -9.056 -4.744 24.125 1.00 92.62 103 THR A O 1
ATOM 829 N N . GLU A 1 104 ? -8.949 -6.190 25.839 1.00 91.50 104 GLU A N 1
ATOM 830 C CA . GLU A 1 104 ? -9.857 -7.186 25.240 1.00 91.50 104 GLU A CA 1
ATOM 831 C C . GLU A 1 104 ? -11.195 -6.554 24.829 1.00 91.50 104 GLU A C 1
ATOM 833 O O . GLU A 1 104 ? -11.589 -6.597 23.665 1.00 91.50 104 GLU A O 1
ATOM 838 N N . ARG A 1 105 ? -11.841 -5.824 25.750 1.00 91.75 105 ARG A N 1
ATOM 839 C CA . ARG A 1 105 ? -13.096 -5.117 25.458 1.00 91.75 105 ARG A CA 1
ATOM 840 C C . ARG A 1 105 ? -12.937 -4.039 24.382 1.00 91.75 105 ARG A C 1
ATOM 842 O O . ARG A 1 105 ? -13.850 -3.802 23.591 1.00 91.75 105 ARG A O 1
ATOM 849 N N . GLY A 1 106 ? -11.783 -3.373 24.346 1.00 91.12 106 GLY A N 1
ATOM 850 C CA . GLY A 1 106 ? -11.456 -2.408 23.300 1.00 91.12 106 GLY A CA 1
ATOM 851 C C . GLY A 1 106 ? -11.337 -3.065 21.924 1.00 91.12 106 GLY A C 1
ATOM 852 O O . GLY A 1 106 ? -11.802 -2.487 20.941 1.00 91.12 106 GLY A O 1
ATOM 853 N N . ALA A 1 107 ? -10.767 -4.271 21.865 1.00 92.69 107 ALA A N 1
ATOM 854 C CA . ALA A 1 107 ? -10.683 -5.075 20.652 1.00 92.69 107 ALA A CA 1
ATOM 855 C C . ALA A 1 107 ? -12.067 -5.506 20.165 1.00 92.69 107 ALA A C 1
ATOM 857 O O . ALA A 1 107 ? -12.364 -5.334 18.989 1.00 92.69 107 ALA A O 1
ATOM 858 N N . GLU A 1 108 ? -12.949 -5.954 21.061 1.00 93.81 108 GLU A N 1
ATOM 859 C CA . GLU A 1 108 ? -14.325 -6.325 20.701 1.00 93.81 108 GLU A CA 1
ATOM 860 C C . GLU A 1 108 ? -15.108 -5.149 20.105 1.00 93.81 108 GLU A C 1
ATOM 862 O O . GLU A 1 108 ? -15.807 -5.296 19.103 1.00 93.81 108 GLU A O 1
ATOM 867 N N . LEU A 1 109 ? -15.002 -3.962 20.713 1.00 94.12 109 LEU A N 1
ATOM 868 C CA . LEU A 1 109 ? -15.667 -2.761 20.203 1.00 94.12 109 LEU A CA 1
ATOM 869 C C . LEU A 1 109 ? -15.107 -2.340 18.845 1.00 94.12 109 LEU A C 1
ATOM 871 O O . LEU A 1 109 ? -15.865 -1.894 17.987 1.00 94.12 109 LEU A O 1
ATOM 875 N N . LEU A 1 110 ? -13.795 -2.469 18.646 1.00 93.19 110 LEU A N 1
ATOM 876 C CA . LEU A 1 110 ? -13.167 -2.171 17.365 1.00 93.19 110 LEU A CA 1
ATOM 877 C C . LEU A 1 110 ? -13.600 -3.173 16.288 1.00 93.19 110 LEU A C 1
ATOM 879 O O . LEU A 1 110 ? -14.018 -2.749 15.215 1.00 93.19 110 LEU A O 1
ATOM 883 N N . ALA A 1 111 ? -13.585 -4.470 16.600 1.00 93.69 111 ALA A N 1
ATOM 884 C CA . ALA A 1 111 ? -14.015 -5.539 15.704 1.00 93.69 111 ALA A CA 1
ATOM 885 C C . ALA A 1 111 ? -15.462 -5.331 15.230 1.00 93.69 111 ALA A C 1
ATOM 887 O O . ALA A 1 111 ? -15.738 -5.416 14.037 1.00 93.69 111 ALA A O 1
ATOM 888 N N . LYS A 1 112 ? -16.374 -4.950 16.136 1.00 93.25 112 LYS A N 1
ATOM 889 C CA . LYS A 1 112 ? -17.764 -4.611 15.780 1.00 93.25 112 LYS A CA 1
ATOM 890 C C . LYS A 1 112 ? -17.859 -3.438 14.804 1.00 93.25 112 LYS A C 1
ATOM 892 O O . LYS A 1 112 ? -18.645 -3.492 13.865 1.00 93.25 112 LYS A O 1
ATOM 897 N N . ARG A 1 113 ? -17.063 -2.382 15.009 1.00 92.38 113 ARG A N 1
ATOM 898 C CA . ARG A 1 113 ? -17.057 -1.211 14.115 1.00 92.38 113 ARG A CA 1
ATOM 899 C C . ARG A 1 113 ? -16.461 -1.529 12.744 1.00 92.38 113 ARG A C 1
ATOM 901 O O . ARG A 1 113 ? -16.969 -1.031 11.748 1.00 92.38 113 ARG A O 1
ATOM 908 N N . LEU A 1 114 ? -15.422 -2.361 12.692 1.00 92.19 114 LEU A N 1
ATOM 909 C CA . LEU A 1 114 ? -14.816 -2.814 11.436 1.00 92.19 114 LEU A CA 1
ATOM 910 C C . LEU A 1 114 ? -15.752 -3.750 10.663 1.00 92.19 114 LEU A C 1
ATOM 912 O O . LEU A 1 114 ? -15.854 -3.630 9.448 1.00 92.19 114 LEU A O 1
ATOM 916 N N . ALA A 1 115 ? -16.500 -4.615 11.352 1.00 91.00 115 ALA A N 1
ATOM 917 C CA . ALA A 1 115 ? -17.535 -5.432 10.721 1.00 91.00 115 ALA A CA 1
ATOM 918 C C . ALA A 1 115 ? -18.647 -4.564 10.101 1.00 91.00 115 ALA A C 1
ATOM 920 O O . ALA A 1 115 ? -19.046 -4.798 8.963 1.00 91.00 115 ALA A O 1
ATOM 921 N N . ALA A 1 116 ? -19.072 -3.506 10.802 1.00 89.81 116 ALA A N 1
ATOM 922 C CA . ALA A 1 116 ? -20.063 -2.549 10.303 1.00 89.81 116 ALA A CA 1
ATOM 923 C C . ALA A 1 116 ? -19.562 -1.683 9.126 1.00 89.81 116 ALA A C 1
ATOM 925 O O . ALA A 1 116 ? -20.364 -1.043 8.444 1.00 89.81 116 ALA A O 1
ATOM 926 N N . ALA A 1 117 ? -18.249 -1.652 8.858 1.00 88.94 117 ALA A N 1
ATOM 927 C CA . ALA A 1 117 ? -17.687 -0.925 7.719 1.00 88.94 117 ALA A CA 1
ATOM 928 C C . ALA A 1 117 ? -18.222 -1.462 6.384 1.00 88.94 117 ALA A C 1
ATOM 930 O O . ALA A 1 117 ? -18.496 -0.684 5.469 1.00 88.94 117 ALA A O 1
ATOM 931 N N . LYS A 1 118 ? -18.438 -2.779 6.297 1.00 87.88 118 LYS A N 1
ATOM 932 C CA . LYS A 1 118 ? -18.961 -3.424 5.091 1.00 87.88 118 LYS A CA 1
ATOM 933 C C . LYS A 1 118 ? -20.331 -2.878 4.710 1.00 87.88 118 LYS A C 1
ATOM 935 O O . LYS A 1 118 ? -20.544 -2.537 3.551 1.00 87.88 118 LYS A O 1
ATOM 940 N N . ASP A 1 119 ? -21.215 -2.735 5.691 1.00 85.69 119 ASP A N 1
ATOM 941 C CA . ASP A 1 119 ? -22.583 -2.269 5.465 1.00 85.69 119 ASP A CA 1
ATOM 942 C C . ASP A 1 119 ? -22.631 -0.765 5.165 1.00 85.69 119 ASP A C 1
ATOM 944 O O . ASP A 1 119 ? -23.450 -0.306 4.372 1.00 85.69 119 ASP A O 1
ATOM 948 N N . ALA A 1 120 ? -21.744 0.020 5.782 1.00 85.38 120 ALA A N 1
ATOM 949 C CA . ALA A 1 120 ? -21.801 1.475 5.706 1.00 85.38 120 ALA A CA 1
ATOM 950 C C . ALA A 1 120 ? -21.006 2.084 4.539 1.00 85.38 120 ALA A C 1
ATOM 952 O O . ALA A 1 120 ? -21.485 3.033 3.920 1.00 85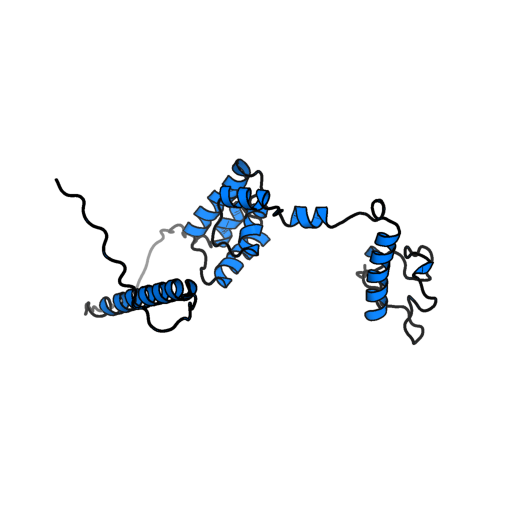.38 120 ALA A O 1
ATOM 953 N N . CYS A 1 121 ? -19.788 1.608 4.262 1.00 82.06 121 CYS A N 1
ATOM 954 C CA . CYS A 1 121 ? -18.907 2.169 3.227 1.00 82.06 121 CYS A CA 1
ATOM 955 C C . CYS A 1 121 ? -18.489 1.162 2.146 1.00 82.06 121 CYS A C 1
ATOM 957 O O . CYS A 1 121 ? -17.758 1.536 1.232 1.00 82.06 121 CYS A O 1
ATOM 959 N N . GLY A 1 122 ? -18.949 -0.092 2.221 1.00 85.94 122 GLY A N 1
ATOM 960 C CA . GLY A 1 122 ? -18.617 -1.131 1.243 1.00 85.94 122 GLY A CA 1
ATOM 961 C C . GLY A 1 122 ? -17.174 -1.638 1.327 1.00 85.94 122 GLY A C 1
ATOM 962 O O . GLY A 1 122 ? -16.744 -2.380 0.446 1.00 85.94 122 GLY A O 1
ATOM 963 N N . LEU A 1 123 ? -16.417 -1.251 2.360 1.00 86.56 123 LEU A N 1
ATOM 964 C CA . LEU A 1 123 ? -15.056 -1.739 2.587 1.00 86.56 123 LEU A CA 1
ATOM 965 C C . LEU A 1 123 ? -15.079 -3.074 3.323 1.00 86.56 123 LEU A C 1
ATOM 967 O O . LEU A 1 123 ? -15.903 -3.306 4.208 1.00 86.56 123 LEU A O 1
ATOM 971 N N . THR A 1 124 ? -14.118 -3.939 3.010 1.00 91.25 124 THR A N 1
ATOM 972 C CA . THR A 1 124 ? -13.852 -5.096 3.868 1.00 91.25 124 THR A CA 1
ATOM 973 C C . THR A 1 124 ? -13.252 -4.636 5.198 1.00 91.25 124 THR A C 1
ATOM 975 O O . THR A 1 124 ? -12.649 -3.564 5.285 1.00 91.25 124 THR A O 1
ATOM 978 N N . ALA A 1 125 ? -13.397 -5.447 6.248 1.00 89.88 125 ALA A N 1
ATOM 979 C CA . ALA A 1 125 ? -12.843 -5.114 7.558 1.00 89.88 125 ALA A CA 1
ATOM 980 C C . ALA A 1 125 ? -11.320 -4.879 7.504 1.00 89.88 125 ALA A C 1
ATOM 982 O O . ALA A 1 125 ? -10.821 -3.956 8.144 1.00 89.88 125 ALA A O 1
ATOM 983 N N . ASP A 1 126 ? -10.608 -5.651 6.677 1.00 91.19 126 ASP A N 1
ATOM 984 C CA . ASP A 1 126 ? -9.171 -5.487 6.437 1.00 91.19 126 ASP A CA 1
ATOM 985 C C . ASP A 1 126 ? -8.850 -4.112 5.830 1.00 91.19 126 ASP A C 1
ATOM 987 O O . ASP A 1 126 ? -8.028 -3.374 6.365 1.00 91.19 126 ASP A O 1
ATOM 991 N N . GLN A 1 127 ? -9.569 -3.706 4.777 1.00 90.56 127 GLN A N 1
ATOM 992 C CA . GLN A 1 127 ? -9.385 -2.394 4.135 1.00 90.56 127 GLN A CA 1
ATOM 993 C C . GLN A 1 127 ? -9.743 -1.228 5.064 1.00 90.56 127 GLN A C 1
ATOM 995 O O . GLN A 1 127 ? -9.182 -0.138 4.958 1.00 90.56 127 GLN A O 1
ATOM 1000 N N . ALA A 1 128 ? -10.695 -1.439 5.971 1.00 90.50 128 ALA A N 1
ATOM 1001 C CA . ALA A 1 128 ? -11.078 -0.463 6.981 1.00 90.50 128 ALA A CA 1
ATOM 1002 C C . ALA A 1 128 ? -9.990 -0.264 8.059 1.00 90.50 128 ALA A C 1
ATOM 1004 O O . ALA A 1 128 ? -9.941 0.798 8.686 1.00 90.50 128 ALA A O 1
ATOM 1005 N N . ALA A 1 129 ? -9.090 -1.235 8.250 1.00 91.81 129 ALA A N 1
ATOM 1006 C CA . ALA A 1 129 ? -7.967 -1.129 9.180 1.00 91.81 129 ALA A CA 1
ATOM 1007 C C . ALA A 1 129 ? -6.774 -0.333 8.609 1.00 91.81 129 ALA A C 1
ATOM 1009 O O . ALA A 1 129 ? -6.093 0.360 9.369 1.00 91.81 129 ALA A O 1
ATOM 1010 N N . ASP A 1 130 ? -6.555 -0.344 7.290 1.00 90.50 130 ASP A N 1
ATOM 1011 C CA . ASP A 1 130 ? -5.493 0.425 6.614 1.00 90.50 130 ASP A CA 1
ATOM 1012 C C . ASP A 1 130 ? -5.431 1.913 7.023 1.00 90.50 130 ASP A C 1
ATOM 1014 O O . ASP A 1 130 ? -4.372 2.374 7.468 1.00 90.50 130 ASP A O 1
ATOM 1018 N N . PRO A 1 131 ? -6.529 2.703 6.956 1.00 88.50 131 PRO A N 1
ATOM 1019 C CA . PRO A 1 131 ? -6.473 4.119 7.299 1.00 88.50 131 PRO A CA 1
ATOM 1020 C C . PRO A 1 131 ? -6.166 4.338 8.783 1.00 88.50 131 PRO A C 1
ATOM 1022 O O . PRO A 1 131 ? -5.643 5.399 9.129 1.00 88.50 131 PRO A O 1
ATOM 1025 N N . MET A 1 132 ? -6.445 3.359 9.656 1.00 90.25 132 MET A N 1
ATOM 1026 C CA . MET A 1 132 ? -6.056 3.449 11.062 1.00 90.25 132 MET A CA 1
ATOM 1027 C C . MET A 1 132 ? -4.541 3.439 11.214 1.00 90.25 132 MET A C 1
ATOM 1029 O O . MET A 1 132 ? -3.992 4.273 11.933 1.00 90.25 132 MET A O 1
ATOM 1033 N N . ILE A 1 133 ? -3.877 2.522 10.513 1.00 91.12 133 ILE A N 1
ATOM 1034 C CA . ILE A 1 133 ? -2.428 2.344 10.582 1.00 91.12 133 ILE A CA 1
ATOM 1035 C C . ILE A 1 133 ? -1.723 3.527 9.908 1.00 91.12 133 ILE A C 1
ATOM 1037 O O . ILE A 1 133 ? -0.812 4.109 10.498 1.00 91.12 133 ILE A O 1
ATOM 1041 N N . GLU A 1 134 ? -2.180 3.931 8.720 1.00 88.25 134 GLU A N 1
ATOM 1042 C CA . GLU A 1 134 ? -1.573 5.016 7.936 1.00 88.25 134 GLU A CA 1
ATOM 1043 C C . GLU A 1 134 ? -1.695 6.386 8.603 1.00 88.25 134 GLU A C 1
ATOM 1045 O O . GLU A 1 134 ? -0.743 7.165 8.617 1.00 88.25 134 GLU A O 1
ATOM 1050 N N . ARG A 1 135 ? -2.872 6.701 9.160 1.00 86.69 135 ARG A N 1
ATOM 1051 C CA . ARG A 1 135 ? -3.154 8.020 9.752 1.00 86.69 135 ARG A CA 1
ATOM 1052 C C . ARG A 1 135 ? -2.943 8.070 11.261 1.00 86.69 135 ARG A C 1
ATOM 1054 O O . ARG A 1 135 ? -3.125 9.126 11.868 1.00 86.69 135 ARG A O 1
ATOM 1061 N N . GLY A 1 136 ? -2.598 6.948 11.887 1.00 87.38 136 GLY A N 1
ATOM 1062 C CA . GLY A 1 136 ? -2.430 6.870 13.334 1.00 87.38 136 GLY A CA 1
ATOM 1063 C C . GLY A 1 136 ? -3.736 6.965 14.123 1.00 87.38 136 GLY A C 1
ATOM 1064 O O . GLY A 1 136 ? -3.747 7.488 15.244 1.00 87.38 136 GLY A O 1
ATOM 1065 N N . TRP A 1 137 ? -4.857 6.522 13.548 1.00 88.44 137 TRP A N 1
ATOM 1066 C CA . TRP A 1 137 ? -6.134 6.542 14.254 1.00 88.44 137 TRP A CA 1
ATOM 1067 C C . TRP A 1 137 ? -6.197 5.416 15.286 1.00 88.44 137 TRP A C 1
ATOM 1069 O O . TRP A 1 137 ? -5.895 4.257 15.025 1.00 88.44 137 TRP A O 1
ATOM 1079 N N . GLN A 1 138 ? -6.639 5.758 16.495 1.00 88.81 138 GLN A N 1
ATOM 1080 C CA . GLN A 1 138 ? -6.767 4.796 17.599 1.00 88.81 138 GLN A CA 1
ATOM 1081 C C . GLN A 1 138 ? -7.994 3.887 17.474 1.00 88.81 138 GLN A C 1
ATOM 1083 O O . GLN A 1 138 ? -8.092 2.885 18.183 1.00 88.81 138 GLN A O 1
ATOM 1088 N N . GLY A 1 139 ? -8.945 4.270 16.631 1.00 89.00 139 GLY A N 1
ATOM 1089 C CA . GLY A 1 139 ? -10.194 3.567 16.409 1.00 89.00 139 GLY A CA 1
ATOM 1090 C C . GLY A 1 139 ? -10.723 3.865 15.016 1.00 89.00 139 GLY A C 1
ATOM 1091 O O . GLY A 1 139 ? -10.132 4.646 14.273 1.00 89.00 139 GLY A O 1
ATOM 1092 N N . PHE A 1 140 ? -11.843 3.238 14.699 1.00 91.19 140 PHE A N 1
ATOM 1093 C CA . PHE A 1 140 ? -12.475 3.309 13.395 1.00 91.19 140 PHE A CA 1
ATOM 1094 C C . PHE A 1 140 ? -13.933 3.730 13.539 1.00 91.19 140 PHE A C 1
ATOM 1096 O O . PHE A 1 140 ? -14.596 3.305 14.486 1.00 91.19 140 PHE A O 1
ATOM 1103 N N . ASP A 1 141 ? -14.413 4.520 12.585 1.00 90.00 141 ASP A N 1
ATOM 1104 C CA . ASP A 1 141 ? -15.826 4.805 12.364 1.00 90.00 141 ASP A CA 1
ATOM 1105 C C . ASP A 1 141 ? -16.084 4.823 10.852 1.00 90.00 141 ASP A C 1
ATOM 1107 O O . ASP A 1 141 ? -15.241 5.290 10.077 1.00 90.00 141 ASP A O 1
ATOM 1111 N N . ALA A 1 142 ? -17.235 4.308 10.427 1.00 88.06 142 ALA A N 1
ATOM 1112 C CA . ALA A 1 142 ? -17.571 4.227 9.014 1.00 88.06 142 ALA A CA 1
ATOM 1113 C C . ALA A 1 142 ? -17.701 5.611 8.363 1.00 88.06 142 ALA A C 1
ATOM 1115 O O . ALA A 1 142 ? -17.302 5.780 7.212 1.00 88.06 142 ALA A O 1
ATOM 1116 N N . GLU A 1 143 ? -18.184 6.620 9.093 1.00 89.56 143 GLU A N 1
ATOM 1117 C CA . GLU A 1 143 ? -18.268 7.990 8.576 1.00 89.56 143 GLU A CA 1
ATOM 1118 C C . GLU A 1 143 ? -16.874 8.585 8.341 1.00 89.56 143 GLU A C 1
ATOM 1120 O O . GLU A 1 143 ? -16.642 9.284 7.354 1.00 89.56 143 GLU A O 1
ATOM 1125 N N . TRP A 1 144 ? -15.894 8.253 9.188 1.00 89.69 144 TRP A N 1
ATOM 1126 C CA . TRP A 1 144 ? -14.511 8.694 8.982 1.00 89.69 144 TRP A CA 1
ATOM 1127 C C . TRP A 1 144 ? -13.904 8.072 7.725 1.00 89.69 144 TRP A C 1
ATOM 1129 O O . TRP A 1 144 ? -13.186 8.754 6.991 1.00 89.69 144 TRP A O 1
ATOM 1139 N N . ALA A 1 145 ? -14.218 6.804 7.446 1.00 86.06 145 ALA A N 1
ATOM 1140 C CA . ALA A 1 145 ? -13.803 6.139 6.216 1.00 86.06 145 ALA A CA 1
ATOM 1141 C C . ALA A 1 145 ? -14.457 6.767 4.976 1.00 86.06 145 ALA A C 1
ATOM 1143 O O . ALA A 1 145 ? -13.755 7.054 4.008 1.00 86.06 145 ALA A O 1
ATOM 1144 N N . LYS A 1 146 ? -15.763 7.064 5.021 1.00 87.19 146 LYS A N 1
ATOM 1145 C CA . LYS A 1 146 ? -16.470 7.765 3.933 1.00 87.19 146 LYS A CA 1
ATOM 1146 C C . LYS A 1 146 ? -15.842 9.124 3.633 1.00 87.19 146 LYS A C 1
ATOM 1148 O O . LYS A 1 146 ? -15.531 9.409 2.479 1.00 87.19 146 LYS A O 1
ATOM 1153 N N . ASN A 1 147 ? -15.579 9.925 4.666 1.00 90.19 147 ASN A N 1
ATOM 1154 C CA . ASN A 1 147 ? -14.924 11.227 4.516 1.00 90.19 147 ASN A CA 1
ATOM 1155 C C . ASN A 1 147 ? -13.516 11.086 3.920 1.00 90.19 147 ASN A C 1
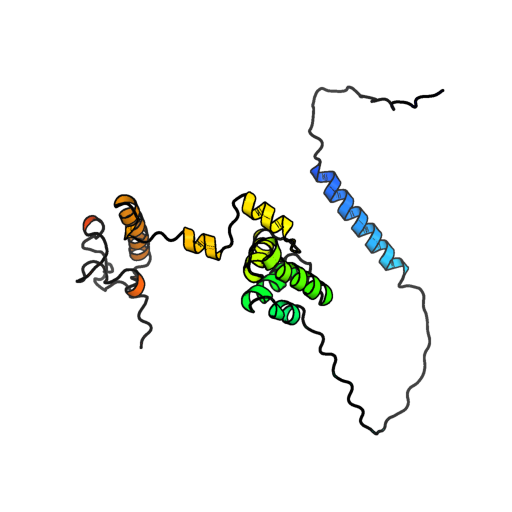ATOM 1157 O O . ASN A 1 147 ? -13.125 11.862 3.048 1.00 90.19 147 ASN A O 1
ATOM 1161 N N . ALA A 1 148 ? -12.759 10.067 4.342 1.00 86.88 148 ALA A N 1
ATOM 1162 C CA . ALA A 1 148 ? -11.453 9.781 3.759 1.00 86.88 148 ALA A CA 1
ATOM 1163 C C . ALA A 1 148 ? -11.570 9.441 2.263 1.00 86.88 148 ALA A C 1
ATOM 1165 O O . ALA A 1 148 ? -10.830 10.004 1.456 1.00 86.88 148 ALA A O 1
ATOM 1166 N N . MET A 1 149 ? -12.525 8.596 1.871 1.00 85.25 149 MET A N 1
ATOM 1167 C CA . MET A 1 149 ? -12.753 8.254 0.464 1.00 85.25 149 MET A CA 1
ATOM 1168 C C . MET A 1 149 ? -13.176 9.461 -0.379 1.00 85.25 149 MET A C 1
ATOM 1170 O O . MET A 1 149 ? -12.656 9.649 -1.477 1.00 85.25 149 MET A O 1
ATOM 1174 N N . GLN A 1 150 ? -14.049 10.323 0.150 1.00 86.12 150 GLN A N 1
ATOM 1175 C CA . GLN A 1 150 ? -14.445 11.574 -0.511 1.00 86.12 150 GLN A CA 1
ATOM 1176 C C . GLN A 1 150 ? -13.259 12.530 -0.695 1.00 86.12 150 GLN A C 1
ATOM 1178 O O . GLN A 1 150 ? -13.161 13.203 -1.716 1.00 86.12 150 GLN A O 1
ATOM 1183 N N . SER A 1 151 ? -12.315 12.542 0.252 1.00 85.06 151 SER A N 1
ATOM 1184 C CA . SER A 1 151 ? -11.062 13.305 0.149 1.00 85.06 151 SER A CA 1
ATOM 1185 C C . SER A 1 151 ? -10.022 12.698 -0.812 1.00 85.06 151 SER A C 1
ATOM 1187 O O . SER A 1 151 ? -8.911 13.212 -0.915 1.00 85.06 151 SER A O 1
ATOM 1189 N N . GLY A 1 152 ? -10.358 11.610 -1.515 1.00 85.00 152 GLY A N 1
ATOM 1190 C CA . GLY A 1 152 ? -9.489 10.957 -2.497 1.00 85.00 152 GLY A CA 1
ATOM 1191 C C . GLY A 1 152 ? -8.588 9.860 -1.927 1.00 85.00 152 GLY A C 1
ATOM 1192 O O . GLY A 1 152 ? -7.751 9.323 -2.653 1.00 85.00 152 GLY A O 1
ATOM 1193 N N . TRP A 1 153 ? -8.747 9.486 -0.653 1.00 87.94 153 TRP A N 1
ATOM 1194 C CA . TRP A 1 153 ? -8.062 8.309 -0.123 1.00 87.94 153 TRP A CA 1
ATOM 1195 C C . TRP A 1 153 ? -8.647 7.028 -0.712 1.00 87.94 153 TRP A C 1
ATOM 1197 O O . TRP A 1 153 ? -9.861 6.872 -0.827 1.00 87.94 153 TRP A O 1
ATOM 1207 N N . LYS A 1 154 ? -7.765 6.088 -1.039 1.00 83.94 154 LYS A N 1
ATOM 1208 C CA . LYS A 1 154 ? -8.128 4.763 -1.539 1.00 83.94 154 LYS A CA 1
ATOM 1209 C C . LYS A 1 154 ? -7.468 3.696 -0.659 1.00 83.94 154 LYS A C 1
ATOM 1211 O O . LYS A 1 154 ? -6.351 3.935 -0.196 1.00 83.94 154 LYS A O 1
ATOM 1216 N N . PRO A 1 155 ? -8.095 2.533 -0.436 1.00 82.88 155 PRO A N 1
ATOM 1217 C CA . PRO A 1 155 ? -7.439 1.363 0.147 1.00 82.88 155 PRO A CA 1
ATOM 1218 C C . PRO A 1 155 ? -6.124 1.015 -0.561 1.00 82.88 155 PRO A C 1
ATOM 1220 O O . PRO A 1 155 ? -5.991 1.239 -1.768 1.00 82.88 155 PRO A O 1
ATOM 1223 N N . GLU A 1 156 ? -5.158 0.455 0.169 1.00 82.50 156 GLU A N 1
ATOM 1224 C CA . GLU A 1 156 ? -3.818 0.169 -0.367 1.00 82.50 156 GLU A CA 1
ATOM 1225 C C . GLU A 1 156 ? -3.870 -0.808 -1.550 1.00 82.50 156 GLU A C 1
ATOM 1227 O O . GLU A 1 156 ? -3.261 -0.560 -2.587 1.00 82.50 156 GLU A O 1
ATOM 1232 N N . ALA A 1 157 ? -4.703 -1.847 -1.467 1.00 76.31 157 ALA A N 1
ATOM 1233 C CA . ALA A 1 157 ? -4.912 -2.785 -2.572 1.00 76.31 157 ALA A CA 1
ATOM 1234 C C . ALA A 1 157 ? -5.386 -2.086 -3.863 1.00 76.31 157 ALA A C 1
ATOM 1236 O O . ALA A 1 157 ? -4.926 -2.400 -4.960 1.00 76.31 157 ALA A O 1
ATOM 1237 N N . GLN A 1 158 ? -6.274 -1.092 -3.740 1.00 77.69 158 GLN A N 1
ATOM 1238 C CA . GLN A 1 158 ? -6.747 -0.313 -4.887 1.00 77.69 158 GLN A CA 1
ATOM 1239 C C . GLN A 1 158 ? -5.678 0.655 -5.402 1.00 77.69 158 GLN A C 1
ATOM 1241 O O . GLN A 1 158 ? -5.574 0.854 -6.611 1.00 77.69 158 GLN A O 1
ATOM 1246 N N . ARG A 1 159 ? -4.863 1.239 -4.513 1.00 81.94 159 ARG A N 1
ATOM 1247 C CA . ARG A 1 159 ? -3.714 2.066 -4.911 1.00 81.94 159 ARG A CA 1
ATOM 1248 C C . ARG A 1 159 ? -2.708 1.260 -5.716 1.00 81.94 159 ARG A C 1
ATOM 1250 O O . ARG A 1 159 ? -2.355 1.690 -6.812 1.00 81.94 159 ARG A O 1
ATOM 1257 N N . GLN A 1 160 ? -2.308 0.093 -5.216 1.00 76.88 160 GLN A N 1
ATOM 1258 C CA . GLN A 1 160 ? -1.359 -0.791 -5.890 1.00 76.88 160 GLN A CA 1
ATOM 1259 C C . GLN A 1 160 ? -1.881 -1.229 -7.259 1.00 76.88 160 GLN A C 1
ATOM 1261 O O . GLN A 1 160 ? -1.172 -1.075 -8.253 1.00 76.88 160 GLN A O 1
ATOM 1266 N N . ALA A 1 161 ? -3.144 -1.662 -7.330 1.00 73.12 161 ALA A N 1
ATOM 1267 C CA . ALA A 1 161 ? -3.780 -2.023 -8.594 1.00 73.12 161 ALA A CA 1
ATOM 1268 C C . ALA A 1 161 ? -3.829 -0.844 -9.582 1.00 73.12 161 ALA A C 1
ATOM 1270 O O . ALA A 1 161 ? -3.530 -1.019 -10.755 1.00 73.12 161 ALA A O 1
ATOM 1271 N N . SER A 1 162 ? -4.147 0.370 -9.115 1.00 72.62 162 SER A N 1
ATOM 1272 C CA . SER A 1 162 ? -4.201 1.560 -9.979 1.00 72.62 162 SER A CA 1
ATOM 1273 C C . SER A 1 162 ? -2.830 2.088 -10.419 1.00 72.62 162 SER A C 1
ATOM 1275 O O . SER A 1 162 ? -2.738 2.808 -11.409 1.00 72.62 162 SER A O 1
ATOM 1277 N N . SER A 1 163 ? -1.771 1.771 -9.670 1.00 74.69 163 SER A N 1
ATOM 1278 C CA . SER A 1 163 ? -0.408 2.239 -9.946 1.00 74.69 163 SER A CA 1
ATOM 1279 C C . SER A 1 163 ? 0.248 1.439 -11.072 1.00 74.69 163 SER A C 1
ATOM 1281 O O . SER A 1 163 ? 1.036 1.977 -11.854 1.00 74.69 163 SER A O 1
ATOM 1283 N N . TYR A 1 164 ? -0.085 0.151 -11.188 1.00 76.31 164 TYR A N 1
ATOM 1284 C CA . TYR A 1 164 ? 0.456 -0.689 -12.245 1.00 76.31 164 TYR A CA 1
ATOM 1285 C C . TYR A 1 164 ? -0.302 -0.467 -13.554 1.00 76.31 164 TYR A C 1
ATOM 1287 O O . TYR A 1 164 ? -1.414 -0.954 -13.737 1.00 76.31 164 TYR A O 1
ATOM 1295 N N . LYS A 1 165 ? 0.339 0.227 -14.494 1.00 77.56 165 LYS A N 1
ATOM 1296 C CA . LYS A 1 165 ? -0.076 0.213 -15.896 1.00 77.56 165 LYS A CA 1
ATOM 1297 C C . LYS A 1 165 ? 0.659 -0.916 -16.630 1.00 77.56 165 LYS A C 1
ATOM 1299 O O . LYS A 1 165 ? 1.895 -0.985 -16.530 1.00 77.56 165 LYS A O 1
ATOM 1304 N N . PRO A 1 166 ? -0.054 -1.805 -17.344 1.00 80.94 166 PRO A N 1
ATOM 1305 C CA . PRO A 1 166 ? 0.590 -2.792 -18.198 1.00 80.94 166 PRO A CA 1
ATOM 1306 C C . PRO A 1 166 ? 1.333 -2.085 -19.339 1.00 80.94 166 PRO A C 1
ATOM 1308 O O . PRO A 1 166 ? 0.923 -1.021 -19.801 1.00 80.94 166 PRO A O 1
ATOM 1311 N N . ASP A 1 167 ? 2.422 -2.683 -19.826 1.00 78.06 167 ASP A N 1
ATOM 1312 C CA . ASP A 1 167 ? 3.261 -2.062 -20.864 1.00 78.06 167 ASP A CA 1
ATOM 1313 C C . ASP A 1 167 ? 2.500 -1.792 -22.179 1.00 78.06 167 ASP A C 1
ATOM 1315 O O . ASP A 1 167 ? 2.889 -0.918 -22.955 1.00 78.06 167 ASP A O 1
ATOM 1319 N N . SER A 1 168 ? 1.392 -2.501 -22.425 1.00 82.38 168 SER A N 1
ATOM 1320 C CA . SER A 1 168 ? 0.503 -2.281 -23.573 1.00 82.38 168 SER A CA 1
ATOM 1321 C C . SER A 1 168 ? -0.225 -0.935 -23.539 1.00 82.38 168 SER A C 1
ATOM 1323 O O . SER A 1 168 ? -0.562 -0.411 -24.596 1.00 82.38 168 SER A O 1
ATOM 1325 N N . GLU A 1 169 ? -0.463 -0.378 -22.351 1.00 85.12 169 GLU A N 1
ATOM 1326 C CA . GLU A 1 169 ? -1.182 0.890 -22.156 1.00 85.12 169 GLU A CA 1
ATOM 1327 C C . GLU A 1 169 ? -0.242 2.091 -21.997 1.00 85.12 169 GLU A C 1
ATOM 1329 O O . GLU A 1 169 ? -0.686 3.238 -22.015 1.00 85.12 169 GLU A O 1
ATOM 1334 N N . LEU A 1 170 ? 1.058 1.842 -21.828 1.00 86.00 170 LEU A N 1
ATOM 1335 C CA . LEU A 1 170 ? 2.070 2.885 -21.715 1.00 86.00 170 LEU A CA 1
ATOM 1336 C C . LEU A 1 170 ? 2.435 3.433 -23.096 1.00 86.00 170 LEU A C 1
ATOM 1338 O O . LEU A 1 170 ? 2.641 2.676 -24.053 1.00 86.00 170 LEU A O 1
ATOM 1342 N N . SER A 1 171 ? 2.592 4.753 -23.185 1.00 91.31 171 SER A N 1
ATOM 1343 C CA . SER A 1 171 ? 3.208 5.377 -24.356 1.00 91.31 171 SER A CA 1
ATOM 1344 C C . SER A 1 171 ? 4.648 4.876 -24.534 1.00 91.31 171 SER A C 1
ATOM 1346 O O . SER A 1 171 ? 5.284 4.398 -23.588 1.00 91.31 171 SER A O 1
ATOM 1348 N N . GLN A 1 172 ? 5.192 4.983 -25.749 1.00 89.81 172 GLN A N 1
ATOM 1349 C CA . GLN A 1 172 ? 6.566 4.548 -26.023 1.00 89.81 172 GLN A CA 1
ATOM 1350 C C . GLN A 1 172 ? 7.577 5.236 -25.089 1.00 89.81 172 GLN A C 1
ATOM 1352 O O . GLN A 1 172 ? 8.455 4.573 -24.545 1.00 89.81 172 GLN A O 1
ATOM 1357 N N . GLU A 1 173 ? 7.402 6.532 -24.827 1.00 91.56 173 GLU A N 1
ATOM 1358 C CA . GLU A 1 173 ? 8.266 7.307 -23.932 1.00 91.56 173 GLU A CA 1
ATOM 1359 C C . GLU A 1 173 ? 8.200 6.815 -22.479 1.00 91.56 173 GLU A C 1
ATOM 1361 O O . GLU A 1 173 ? 9.232 6.692 -21.815 1.00 91.56 173 GLU A O 1
ATOM 1366 N N . GLU A 1 174 ? 7.004 6.484 -21.980 1.00 91.19 174 GLU A N 1
ATOM 1367 C CA . GLU A 1 174 ? 6.821 5.939 -20.630 1.00 91.19 174 GLU A CA 1
ATOM 1368 C C . GLU A 1 174 ? 7.415 4.532 -20.501 1.00 91.19 174 GLU A C 1
ATOM 1370 O O . GLU A 1 174 ? 8.063 4.227 -19.493 1.00 91.19 174 GLU A O 1
ATOM 1375 N N . ARG A 1 175 ? 7.246 3.687 -21.529 1.00 91.00 175 ARG A N 1
ATOM 1376 C CA . ARG A 1 175 ? 7.897 2.371 -21.597 1.00 91.00 175 ARG A CA 1
ATOM 1377 C C . ARG A 1 175 ? 9.411 2.506 -21.559 1.00 91.00 175 ARG A C 1
ATOM 1379 O O . ARG A 1 175 ? 10.065 1.826 -20.769 1.00 91.00 175 ARG A O 1
ATOM 1386 N N . ASP A 1 176 ? 9.969 3.407 -22.360 1.00 92.50 176 ASP A N 1
ATOM 1387 C CA . ASP A 1 176 ? 11.412 3.621 -22.411 1.00 92.50 176 ASP A CA 1
ATOM 1388 C C . ASP A 1 176 ? 11.930 4.205 -21.095 1.00 92.50 176 ASP A C 1
ATOM 1390 O O . ASP A 1 176 ? 12.982 3.796 -20.607 1.00 92.50 176 ASP A O 1
ATOM 1394 N N . ALA A 1 177 ? 11.179 5.101 -20.449 1.00 92.38 177 ALA A N 1
ATOM 1395 C CA . ALA A 1 177 ? 11.503 5.603 -19.116 1.00 92.38 177 ALA A CA 1
ATOM 1396 C C . ALA A 1 177 ? 11.486 4.492 -18.051 1.00 92.38 177 ALA A C 1
ATOM 1398 O O . ALA A 1 177 ? 12.361 4.458 -17.178 1.00 92.38 177 ALA A O 1
ATOM 1399 N N . ARG A 1 178 ? 10.528 3.559 -18.123 1.00 91.31 178 ARG A N 1
ATOM 1400 C CA . ARG A 1 178 ? 10.466 2.383 -17.244 1.00 91.31 178 ARG A CA 1
ATOM 1401 C C . ARG A 1 178 ? 11.671 1.468 -17.463 1.00 91.31 178 ARG A C 1
ATOM 1403 O O . ARG A 1 178 ? 12.364 1.143 -16.499 1.00 91.31 178 ARG A O 1
ATOM 1410 N N . TRP A 1 179 ? 11.983 1.137 -18.715 1.00 92.50 179 TRP A N 1
ATOM 1411 C CA . TRP A 1 179 ? 13.155 0.329 -19.061 1.00 92.50 179 TRP A CA 1
ATOM 1412 C C . TRP A 1 179 ? 14.471 1.002 -18.678 1.00 92.50 179 TRP A C 1
ATOM 1414 O O . TRP A 1 179 ? 15.358 0.334 -18.155 1.00 92.50 179 TRP A O 1
ATOM 1424 N N . LYS A 1 180 ? 14.592 2.327 -18.824 1.00 93.88 180 LYS A N 1
ATOM 1425 C CA . LYS A 1 180 ? 15.754 3.088 -18.335 1.00 93.88 180 LYS A CA 1
ATOM 1426 C C . LYS A 1 180 ? 15.962 2.901 -16.832 1.00 93.88 180 LYS A C 1
ATOM 1428 O O . LYS A 1 180 ? 17.098 2.714 -16.404 1.00 93.88 180 LYS A O 1
ATOM 1433 N N . LYS A 1 181 ? 14.893 2.901 -16.024 1.00 93.44 181 LYS A N 1
ATOM 1434 C CA . LYS A 1 181 ? 14.996 2.633 -14.577 1.00 93.44 181 LYS A CA 1
ATOM 1435 C C . LYS A 1 181 ? 15.499 1.214 -14.298 1.00 93.44 181 LYS A C 1
ATOM 1437 O O . LYS A 1 181 ? 16.410 1.061 -13.486 1.00 93.44 181 LYS A O 1
ATOM 1442 N N . PHE A 1 182 ? 14.961 0.206 -14.987 1.00 92.69 182 PHE A N 1
ATOM 1443 C CA . PHE A 1 182 ? 15.411 -1.185 -14.847 1.00 92.69 182 PHE A CA 1
ATOM 1444 C C . PHE A 1 182 ? 16.874 -1.360 -15.266 1.00 92.69 182 PHE A C 1
ATOM 1446 O O . PHE A 1 182 ? 17.663 -1.925 -14.513 1.00 92.69 182 PHE A O 1
ATOM 1453 N N . MET A 1 183 ? 17.274 -0.784 -16.402 1.00 94.50 183 MET A N 1
ATOM 1454 C CA . MET A 1 183 ? 18.656 -0.832 -16.883 1.00 94.50 183 MET A CA 1
ATOM 1455 C C . MET A 1 183 ? 19.624 -0.117 -15.939 1.00 94.50 183 MET A C 1
ATOM 1457 O O . MET A 1 183 ? 20.701 -0.637 -15.664 1.00 94.50 183 MET A O 1
ATOM 1461 N N . ASN A 1 184 ? 19.249 1.041 -15.392 1.00 94.62 184 ASN A N 1
ATOM 1462 C CA . ASN A 1 184 ? 20.080 1.739 -14.410 1.00 94.62 184 ASN A CA 1
ATOM 1463 C C . ASN A 1 184 ? 20.274 0.901 -13.144 1.00 94.62 184 ASN A C 1
ATOM 1465 O O . ASN A 1 184 ? 21.393 0.794 -12.647 1.00 94.62 184 ASN A O 1
ATOM 1469 N N . TYR A 1 185 ? 19.212 0.263 -12.647 1.00 93.25 185 TYR A N 1
ATOM 1470 C CA . TYR A 1 185 ? 19.326 -0.654 -11.518 1.00 93.25 185 TYR A CA 1
ATOM 1471 C C . TYR A 1 185 ? 20.246 -1.839 -11.845 1.00 93.25 185 TYR A C 1
ATOM 1473 O O . TYR A 1 185 ? 21.160 -2.123 -11.071 1.00 93.25 185 TYR A O 1
ATOM 1481 N N . ALA A 1 186 ? 20.044 -2.494 -12.990 1.00 93.38 186 ALA A N 1
ATOM 1482 C CA . ALA A 1 186 ? 20.817 -3.661 -13.409 1.00 93.38 186 ALA A CA 1
ATOM 1483 C C . ALA A 1 186 ? 22.313 -3.338 -13.558 1.00 93.38 186 ALA A C 1
ATOM 1485 O O . ALA A 1 186 ? 23.173 -4.051 -13.040 1.00 93.38 186 ALA A O 1
ATOM 1486 N N . ARG A 1 187 ? 22.633 -2.198 -14.183 1.00 93.62 187 ARG A N 1
ATOM 1487 C CA . ARG A 1 187 ? 24.008 -1.700 -14.337 1.00 93.62 187 ARG A CA 1
ATOM 1488 C C . ARG A 1 187 ? 24.663 -1.389 -12.994 1.00 93.62 187 ARG A C 1
ATOM 1490 O O . ARG A 1 187 ? 25.822 -1.750 -12.797 1.00 93.62 187 ARG A O 1
ATOM 1497 N N . ASN A 1 188 ? 23.934 -0.749 -12.078 1.00 93.50 188 ASN A N 1
ATOM 1498 C CA . ASN A 1 188 ? 24.458 -0.365 -10.765 1.00 93.50 188 ASN A CA 1
ATOM 1499 C C . ASN A 1 188 ? 24.710 -1.580 -9.867 1.00 93.50 188 ASN A C 1
ATOM 1501 O O . ASN A 1 188 ? 25.739 -1.646 -9.202 1.00 93.50 188 ASN A O 1
ATOM 1505 N N . ASN A 1 189 ? 23.797 -2.552 -9.875 1.00 91.75 189 ASN A N 1
ATOM 1506 C CA . ASN A 1 189 ? 23.863 -3.725 -9.001 1.00 91.75 189 ASN A CA 1
ATOM 1507 C C . ASN A 1 189 ? 24.543 -4.937 -9.657 1.00 91.75 189 ASN A C 1
ATOM 1509 O O . ASN A 1 189 ? 24.761 -5.951 -8.998 1.00 91.75 189 ASN A O 1
ATOM 1513 N N . ARG A 1 190 ? 24.900 -4.839 -10.947 1.00 91.88 190 ARG A N 1
ATOM 1514 C CA . ARG A 1 190 ? 25.501 -5.922 -11.748 1.00 91.88 190 ARG A CA 1
ATOM 1515 C C . ARG A 1 190 ? 24.686 -7.214 -11.687 1.00 91.88 190 ARG A C 1
ATOM 1517 O O . ARG A 1 190 ? 25.251 -8.311 -11.639 1.00 91.88 190 ARG A O 1
ATOM 1524 N N . CYS A 1 191 ? 23.365 -7.068 -11.696 1.00 92.00 191 CYS A N 1
ATOM 1525 C CA . CYS A 1 191 ? 22.411 -8.162 -11.629 1.00 92.00 191 CYS A CA 1
ATOM 1526 C C . CYS A 1 191 ? 21.329 -8.041 -12.702 1.00 92.00 191 CYS A C 1
ATOM 1528 O O . CYS A 1 191 ? 21.090 -6.967 -13.259 1.00 92.00 191 CYS A O 1
ATOM 1530 N N . TRP A 1 192 ? 20.683 -9.164 -12.989 1.00 92.38 192 TRP A N 1
ATOM 1531 C CA . TRP A 1 192 ? 19.569 -9.259 -13.917 1.00 92.38 192 TRP A CA 1
ATOM 1532 C C . TRP A 1 192 ? 18.464 -10.133 -13.327 1.00 92.38 192 TRP A C 1
ATOM 1534 O O . TRP A 1 192 ? 18.769 -11.083 -12.617 1.00 92.38 192 TRP A O 1
ATOM 1544 N N . HIS A 1 193 ? 17.202 -9.811 -13.608 1.00 90.75 193 HIS A N 1
ATOM 1545 C CA . HIS A 1 193 ? 16.049 -10.590 -13.155 1.00 90.75 193 HIS A CA 1
ATOM 1546 C C . HIS A 1 193 ? 15.316 -11.209 -14.349 1.00 90.75 193 HIS A C 1
ATOM 1548 O O . HIS A 1 193 ? 14.397 -10.591 -14.894 1.00 90.75 193 HIS A O 1
ATOM 1554 N N . SER A 1 194 ? 15.691 -12.425 -14.758 1.00 88.75 194 SER A N 1
ATOM 1555 C CA . SER A 1 194 ? 15.117 -13.094 -15.933 1.00 88.75 194 SER A CA 1
ATOM 1556 C C . SER A 1 194 ? 13.606 -13.272 -15.866 1.00 88.75 194 SER A C 1
ATOM 1558 O O . SER A 1 194 ? 12.929 -13.157 -16.886 1.00 88.75 194 SER A O 1
ATOM 1560 N N . ASP A 1 195 ? 13.070 -13.520 -14.672 1.00 86.44 195 ASP A N 1
ATOM 1561 C CA . ASP A 1 195 ? 11.651 -13.844 -14.493 1.00 86.44 195 ASP A CA 1
ATOM 1562 C C . ASP A 1 195 ? 10.755 -12.619 -14.690 1.00 86.44 195 ASP A C 1
ATOM 1564 O O . ASP A 1 195 ? 9.630 -12.729 -15.174 1.00 86.44 195 ASP A O 1
ATOM 1568 N N . VAL A 1 196 ? 11.269 -11.437 -14.338 1.00 85.81 196 VAL A N 1
ATOM 1569 C CA . VAL A 1 196 ? 10.515 -10.178 -14.382 1.00 85.81 196 VAL A CA 1
ATOM 1570 C C . VAL A 1 196 ? 10.825 -9.391 -15.654 1.00 85.81 196 VAL A C 1
ATOM 1572 O O . VAL A 1 196 ? 9.931 -8.781 -16.237 1.00 85.81 196 VAL A O 1
ATOM 1575 N N . TRP A 1 197 ? 12.083 -9.386 -16.101 1.00 89.12 197 TRP A N 1
ATOM 1576 C CA . TRP A 1 197 ? 12.548 -8.561 -17.225 1.00 89.12 197 TRP A CA 1
ATOM 1577 C C . TRP A 1 197 ? 12.770 -9.358 -18.514 1.00 89.12 197 TRP A C 1
ATOM 1579 O O . TRP A 1 197 ? 13.013 -8.776 -19.571 1.00 89.12 197 TRP A O 1
ATOM 1589 N N . GLY A 1 198 ? 12.634 -10.683 -18.466 1.00 88.62 198 GLY A N 1
ATOM 1590 C CA . GLY A 1 198 ? 12.934 -11.566 -19.587 1.00 88.62 198 GLY A CA 1
ATOM 1591 C C . GLY A 1 198 ? 14.438 -11.807 -19.758 1.00 88.62 198 GLY A C 1
ATOM 1592 O O . GLY A 1 198 ? 15.226 -11.466 -18.880 1.00 88.62 198 GLY A O 1
ATOM 1593 N N . PRO A 1 199 ? 14.866 -12.408 -20.878 1.00 90.94 199 PRO A N 1
ATOM 1594 C CA . PRO A 1 199 ? 16.270 -12.725 -21.133 1.00 90.94 199 PRO A CA 1
ATOM 1595 C C . PRO A 1 199 ? 17.207 -11.512 -21.015 1.00 90.94 199 PRO A C 1
ATOM 1597 O O . PRO A 1 199 ? 16.852 -10.395 -21.403 1.00 90.94 199 PRO A O 1
ATOM 1600 N N . MET A 1 200 ? 18.410 -11.762 -20.491 1.00 90.19 200 MET A N 1
ATOM 1601 C CA . MET A 1 200 ? 19.451 -10.759 -20.231 1.00 90.19 200 MET A CA 1
ATOM 1602 C C . MET A 1 200 ? 19.801 -9.927 -21.483 1.00 90.19 200 MET A C 1
ATOM 1604 O O . MET A 1 200 ? 19.661 -10.427 -22.605 1.00 90.19 200 MET A O 1
ATOM 1608 N N . PRO A 1 201 ? 20.268 -8.667 -21.339 1.00 92.38 201 PRO A N 1
ATOM 1609 C CA . PRO A 1 201 ? 20.696 -7.863 -22.477 1.00 92.38 201 PRO A CA 1
ATOM 1610 C C . PRO A 1 201 ? 21.724 -8.596 -23.338 1.00 92.38 201 PRO A C 1
ATOM 1612 O O . PRO A 1 201 ? 22.555 -9.346 -22.826 1.00 92.38 201 PRO A O 1
ATOM 1615 N N . ASN A 1 202 ? 21.649 -8.379 -24.651 1.00 89.50 202 ASN A N 1
ATOM 1616 C CA . ASN A 1 202 ? 22.476 -9.048 -25.662 1.00 89.50 202 ASN A CA 1
ATOM 1617 C C . ASN A 1 202 ? 22.265 -10.577 -25.786 1.00 89.50 202 ASN A C 1
ATOM 1619 O O . ASN A 1 202 ? 22.996 -11.229 -26.530 1.00 89.50 202 ASN A O 1
ATOM 1623 N N . MET A 1 203 ? 21.251 -11.152 -25.123 1.00 87.62 203 MET A N 1
ATOM 1624 C CA . MET A 1 203 ? 20.802 -12.536 -25.333 1.00 87.62 203 MET A CA 1
ATOM 1625 C C . MET A 1 203 ? 19.583 -12.602 -26.262 1.00 87.62 203 MET A C 1
ATOM 1627 O O . MET A 1 203 ? 18.807 -11.650 -26.387 1.00 87.62 203 MET A O 1
ATOM 1631 N N . LEU A 1 204 ? 19.380 -13.760 -26.897 1.00 86.81 204 LEU A N 1
ATOM 1632 C CA . LEU A 1 204 ? 18.201 -14.013 -27.727 1.00 86.81 204 LEU A CA 1
ATOM 1633 C C . LEU A 1 204 ? 16.913 -13.902 -26.895 1.00 86.81 204 LEU A C 1
ATOM 1635 O O . LEU A 1 204 ? 16.815 -14.456 -25.802 1.00 86.81 204 LEU A O 1
ATOM 1639 N N . GLY A 1 205 ? 15.922 -13.185 -27.430 1.00 86.56 205 GLY A N 1
ATOM 1640 C CA . GLY A 1 205 ? 14.637 -12.961 -26.763 1.00 86.56 205 GLY A CA 1
ATOM 1641 C C . GLY A 1 205 ? 14.639 -11.847 -25.711 1.00 86.56 205 GLY A C 1
ATOM 1642 O O . GLY A 1 205 ? 13.669 -11.741 -24.960 1.00 86.56 205 GLY A O 1
ATOM 1643 N N . CYS A 1 206 ? 15.693 -11.022 -25.640 1.00 88.94 206 CYS A N 1
ATOM 1644 C CA . CYS A 1 206 ? 15.729 -9.859 -24.755 1.00 88.94 206 CYS A CA 1
ATOM 1645 C C . CYS A 1 206 ? 14.539 -8.920 -25.020 1.00 88.94 206 CYS A C 1
ATOM 1647 O O . CYS A 1 206 ? 14.244 -8.575 -26.164 1.00 88.94 206 CYS A O 1
ATOM 1649 N N . ARG A 1 207 ? 13.858 -8.507 -23.945 1.00 89.44 207 ARG A N 1
ATOM 1650 C CA . ARG A 1 207 ? 12.675 -7.632 -24.007 1.00 89.44 207 ARG A CA 1
ATOM 1651 C C . ARG A 1 207 ? 13.010 -6.141 -23.933 1.00 89.44 207 ARG A C 1
ATOM 1653 O O . ARG A 1 207 ? 12.126 -5.313 -24.143 1.00 89.44 207 ARG A O 1
ATOM 1660 N N . VAL A 1 208 ? 14.260 -5.796 -23.621 1.00 91.56 208 VAL A N 1
ATOM 1661 C CA . VAL A 1 208 ? 14.705 -4.402 -23.523 1.00 91.56 208 VAL A CA 1
ATOM 1662 C C . VAL A 1 208 ? 14.697 -3.774 -24.924 1.00 91.56 208 VAL A C 1
ATOM 1664 O O . VAL A 1 208 ? 15.218 -4.382 -25.861 1.00 91.56 208 VAL A O 1
ATOM 1667 N N . PRO A 1 209 ? 14.154 -2.556 -25.099 1.00 91.56 209 PRO A N 1
ATOM 1668 C CA . PRO A 1 209 ? 14.231 -1.841 -26.367 1.00 91.56 209 PRO A CA 1
ATOM 1669 C C . PRO A 1 209 ? 15.679 -1.699 -26.853 1.00 91.56 209 PRO A C 1
ATOM 1671 O O . PRO A 1 209 ? 16.544 -1.243 -26.107 1.00 91.56 209 PRO A O 1
ATOM 1674 N N . ALA A 1 210 ? 15.939 -2.042 -28.119 1.00 89.56 210 ALA A N 1
ATOM 1675 C CA . ALA A 1 210 ? 17.295 -2.106 -28.679 1.00 89.56 210 ALA A CA 1
ATOM 1676 C C . ALA A 1 210 ? 18.094 -0.799 -28.520 1.00 89.56 210 ALA A C 1
ATOM 1678 O O . ALA A 1 210 ? 19.298 -0.832 -28.297 1.00 89.56 210 ALA A O 1
ATOM 1679 N N . HIS A 1 211 ? 17.419 0.353 -28.566 1.00 91.06 211 HIS A N 1
ATOM 1680 C CA . HIS A 1 211 ? 18.044 1.669 -28.414 1.00 91.06 211 HIS A CA 1
ATOM 1681 C C . HIS A 1 211 ? 18.488 1.995 -26.971 1.00 91.06 211 HIS A C 1
ATOM 1683 O O . HIS A 1 211 ? 19.164 2.998 -26.753 1.00 91.06 211 HIS A O 1
ATOM 1689 N N . LEU A 1 212 ? 18.096 1.187 -25.977 1.00 92.19 212 LEU A N 1
ATOM 1690 C CA . LEU A 1 212 ? 18.489 1.338 -24.569 1.00 92.19 212 LEU A CA 1
ATOM 1691 C C . LEU A 1 212 ? 19.597 0.367 -24.147 1.00 92.19 212 LEU A C 1
ATOM 1693 O O . LEU A 1 212 ? 20.170 0.543 -23.065 1.00 92.19 212 LEU A O 1
ATOM 1697 N N . ILE A 1 213 ? 19.880 -0.644 -24.974 1.00 92.75 213 ILE A N 1
ATOM 1698 C CA . ILE A 1 213 ? 20.905 -1.657 -24.724 1.00 92.75 213 ILE A CA 1
ATOM 1699 C C . ILE A 1 213 ? 22.260 -1.125 -25.187 1.00 92.75 213 ILE A C 1
ATOM 1701 O O . ILE A 1 213 ? 22.410 -0.650 -26.311 1.00 92.75 213 ILE A O 1
ATOM 1705 N N . LEU A 1 214 ? 23.265 -1.248 -24.326 1.00 91.62 214 LEU A N 1
ATOM 1706 C CA . LEU A 1 214 ? 24.662 -1.044 -24.685 1.00 91.62 214 LEU A CA 1
ATOM 1707 C C . LEU A 1 214 ? 25.336 -2.397 -24.971 1.00 91.62 214 LEU A C 1
ATOM 1709 O O . LEU A 1 214 ? 25.000 -3.398 -24.330 1.00 91.62 214 LEU A O 1
ATOM 1713 N N . PRO A 1 215 ? 26.351 -2.449 -25.854 1.00 89.00 215 PRO A N 1
ATOM 1714 C CA . PRO A 1 215 ? 27.091 -3.686 -26.135 1.00 89.00 215 PRO A CA 1
ATOM 1715 C C . PRO A 1 215 ? 27.760 -4.315 -24.902 1.00 89.00 215 PRO A C 1
ATOM 1717 O O . PRO A 1 215 ? 28.067 -5.502 -24.892 1.00 89.00 215 PRO A O 1
ATOM 1720 N N . THR A 1 216 ? 27.998 -3.518 -23.859 1.00 89.75 216 THR A N 1
ATOM 1721 C CA . THR A 1 216 ? 28.606 -3.945 -22.593 1.00 89.75 216 THR A CA 1
ATOM 1722 C C . THR A 1 216 ? 27.583 -4.388 -21.540 1.00 89.75 216 THR A C 1
ATOM 1724 O O . THR A 1 216 ? 27.978 -4.905 -20.493 1.00 89.75 216 THR A O 1
ATOM 1727 N N . ASP A 1 217 ? 26.280 -4.203 -21.784 1.00 92.12 217 ASP A N 1
ATOM 1728 C CA . ASP A 1 217 ? 25.234 -4.614 -20.846 1.00 92.12 217 ASP A CA 1
ATOM 1729 C C . ASP A 1 217 ? 25.126 -6.145 -20.761 1.00 92.12 217 ASP A C 1
ATOM 1731 O O . ASP A 1 217 ? 25.381 -6.870 -21.725 1.00 92.12 217 ASP A O 1
ATOM 1735 N N . GLY A 1 218 ? 24.751 -6.644 -19.581 1.00 89.12 218 GLY A N 1
ATOM 1736 C CA . GLY A 1 218 ? 24.708 -8.080 -19.290 1.00 89.12 218 GLY A CA 1
ATOM 1737 C C . GLY A 1 218 ? 26.066 -8.691 -18.930 1.00 89.12 218 GLY A C 1
ATOM 1738 O O . GLY A 1 218 ? 26.124 -9.878 -18.612 1.00 89.12 218 GLY A O 1
ATOM 1739 N N . ARG A 1 219 ? 27.157 -7.906 -18.936 1.00 90.94 219 ARG A N 1
ATOM 1740 C CA . ARG A 1 219 ? 28.502 -8.349 -18.534 1.00 90.94 219 ARG A CA 1
ATOM 1741 C C . ARG A 1 219 ? 29.180 -7.388 -17.556 1.00 90.94 219 ARG A C 1
ATOM 1743 O O . ARG A 1 219 ? 28.942 -6.179 -17.535 1.00 90.94 219 ARG A O 1
ATOM 1750 N N . LYS A 1 220 ? 30.010 -7.945 -16.685 1.00 89.12 220 LYS A N 1
ATOM 1751 C CA . LYS A 1 220 ? 30.916 -7.236 -15.780 1.00 89.12 220 LYS A CA 1
ATOM 1752 C C . LYS A 1 220 ? 32.175 -6.821 -16.552 1.00 89.12 220 LYS A C 1
ATOM 1754 O O . LYS A 1 220 ? 32.422 -7.285 -17.662 1.00 89.12 220 LYS A O 1
ATOM 1759 N N . SER A 1 221 ? 32.994 -5.954 -15.959 1.00 86.38 221 SER A N 1
ATOM 1760 C CA . SER A 1 221 ? 34.243 -5.479 -16.578 1.00 86.38 221 SER A CA 1
ATOM 1761 C C . SER A 1 221 ? 35.258 -6.594 -16.852 1.00 86.38 221 SER A C 1
ATOM 1763 O O . SER A 1 221 ? 36.078 -6.457 -17.751 1.00 86.38 221 SER A O 1
ATOM 1765 N N . ASN A 1 222 ? 35.191 -7.697 -16.106 1.00 86.50 222 ASN A N 1
ATOM 1766 C CA . ASN A 1 222 ? 36.032 -8.882 -16.281 1.00 86.50 222 ASN A CA 1
ATOM 1767 C C . ASN A 1 222 ? 35.503 -9.867 -17.349 1.00 86.50 222 ASN A C 1
ATOM 1769 O O . ASN A 1 222 ? 36.098 -10.921 -17.536 1.00 86.50 222 ASN A O 1
ATOM 1773 N N . GLY A 1 223 ? 34.401 -9.544 -18.040 1.00 85.06 223 GLY A N 1
ATOM 1774 C CA . GLY A 1 223 ? 33.794 -10.382 -19.084 1.00 85.06 223 GLY A CA 1
ATOM 1775 C C . GLY A 1 223 ? 32.724 -11.364 -18.590 1.00 85.06 223 GLY A C 1
ATOM 1776 O O . GLY A 1 223 ? 31.938 -11.866 -19.406 1.00 85.06 223 GLY A O 1
ATOM 1777 N N . ASP A 1 224 ? 32.634 -11.579 -17.274 1.00 87.88 224 ASP A N 1
ATOM 1778 C CA . ASP A 1 224 ? 31.632 -12.455 -16.662 1.00 87.88 224 ASP A CA 1
ATOM 1779 C C . ASP A 1 224 ? 30.216 -11.894 -16.842 1.00 87.88 224 ASP A C 1
ATOM 1781 O O . ASP A 1 224 ? 30.033 -10.674 -16.825 1.00 87.88 224 ASP A O 1
ATOM 1785 N N . PRO A 1 225 ? 29.183 -12.740 -16.967 1.00 88.94 225 PRO A N 1
ATOM 1786 C CA . PRO A 1 225 ? 27.804 -12.271 -16.999 1.00 88.94 225 PRO A CA 1
ATOM 1787 C C . PRO A 1 225 ? 27.399 -11.568 -15.691 1.00 88.94 225 PRO A C 1
ATOM 1789 O O . PRO A 1 225 ? 27.976 -11.791 -14.618 1.00 88.94 225 PRO A O 1
ATOM 1792 N N . TRP A 1 226 ? 26.385 -10.703 -15.766 1.00 91.56 226 TRP A N 1
ATOM 1793 C CA . TRP A 1 226 ? 25.714 -10.197 -14.565 1.00 91.56 226 TRP A CA 1
ATOM 1794 C C . TRP A 1 226 ? 25.098 -11.343 -13.760 1.00 91.56 226 TRP A C 1
ATOM 1796 O O . TRP A 1 226 ? 24.778 -12.405 -14.291 1.00 91.56 226 TRP A O 1
ATOM 1806 N N . THR A 1 227 ? 24.963 -11.134 -12.452 1.00 90.81 227 THR A N 1
ATOM 1807 C CA . THR A 1 227 ? 24.391 -12.142 -11.558 1.00 90.81 227 THR A CA 1
ATOM 1808 C C . THR A 1 227 ? 22.894 -12.289 -11.836 1.00 90.81 227 THR A C 1
ATOM 1810 O O . THR A 1 227 ? 22.150 -11.319 -11.709 1.00 90.81 227 THR A O 1
ATOM 1813 N N . GLU A 1 228 ? 22.447 -13.495 -12.180 1.00 86.56 228 GLU A N 1
ATOM 1814 C CA . GLU A 1 228 ? 21.027 -13.813 -12.356 1.00 86.56 228 GLU A CA 1
ATOM 1815 C C . GLU A 1 228 ? 20.332 -13.889 -10.986 1.00 86.56 228 GLU A C 1
ATOM 1817 O O . GLU A 1 228 ? 20.713 -14.681 -10.123 1.00 86.56 228 GLU A O 1
ATOM 1822 N N . GLN A 1 229 ? 19.316 -13.058 -10.776 1.00 73.56 229 GLN A N 1
ATOM 1823 C CA . GLN A 1 229 ? 18.491 -12.997 -9.575 1.00 73.56 229 GLN A CA 1
ATOM 1824 C C . GLN A 1 229 ? 17.072 -13.437 -9.948 1.00 73.56 229 GLN A C 1
ATOM 1826 O O . GLN A 1 229 ? 16.269 -12.649 -10.437 1.00 73.56 229 GLN A O 1
ATOM 1831 N N . GLY A 1 230 ? 16.753 -14.710 -9.732 1.00 58.97 230 GLY A N 1
ATOM 1832 C CA . GLY A 1 230 ? 15.429 -15.246 -10.083 1.00 58.97 230 GLY A CA 1
ATOM 1833 C C . GLY A 1 230 ? 15.393 -16.760 -10.223 1.00 58.97 230 GLY A C 1
ATOM 1834 O O . GLY A 1 230 ? 14.420 -17.393 -9.830 1.00 58.97 230 GLY A O 1
ATOM 1835 N N . ARG A 1 231 ? 16.513 -17.388 -10.612 1.00 51.47 231 ARG A N 1
ATOM 1836 C CA . ARG A 1 231 ? 16.657 -18.840 -10.452 1.00 51.47 231 ARG A CA 1
ATOM 1837 C C . ARG A 1 231 ? 16.809 -19.186 -8.977 1.00 51.47 231 ARG A C 1
ATOM 1839 O O . ARG A 1 231 ? 17.918 -19.343 -8.472 1.00 51.47 231 ARG A O 1
ATOM 1846 N N . ILE A 1 232 ? 15.682 -19.344 -8.295 1.00 38.31 232 ILE A N 1
ATOM 1847 C CA . ILE A 1 232 ? 15.594 -20.334 -7.229 1.00 38.31 232 ILE A CA 1
ATOM 1848 C C . ILE A 1 232 ? 16.079 -21.631 -7.880 1.00 38.31 232 ILE A C 1
ATOM 1850 O O . ILE A 1 232 ? 15.522 -22.058 -8.892 1.00 38.31 232 ILE A O 1
ATOM 1854 N N . ALA A 1 233 ? 17.196 -22.169 -7.393 1.00 33.53 233 ALA A N 1
ATOM 1855 C CA . ALA A 1 233 ? 17.652 -23.485 -7.806 1.00 33.53 233 ALA A CA 1
ATOM 1856 C C . ALA A 1 233 ? 16.483 -24.457 -7.588 1.00 33.53 233 ALA A C 1
ATOM 1858 O O . ALA A 1 233 ? 15.969 -24.544 -6.473 1.00 33.53 233 ALA A O 1
ATOM 1859 N N . ALA A 1 234 ? 16.015 -25.070 -8.676 1.00 33.62 234 ALA A N 1
ATOM 1860 C CA . ALA A 1 234 ? 15.066 -26.173 -8.619 1.00 33.62 234 ALA A CA 1
ATOM 1861 C C . ALA A 1 234 ? 15.720 -27.394 -7.963 1.00 33.62 234 ALA A C 1
ATOM 1863 O O . ALA A 1 234 ? 16.946 -27.572 -8.167 1.00 33.62 234 ALA A O 1
#

Sequence (234 aa):
MRRFGCLSLVASLEDGRFTPLNFASRRFAYREERYRRNKASQVTQSDATEEIQKEGFPHTPSEENTPKEVQKKSPRSVLEAVLSQPIAVAVVEHRAKIKKPLTERGAELLAKRLAAAKDACGLTADQAADPMIERGWQGFDAEWAKNAMQSGWKPEAQRQASSYKPDSELSQEERDARWKKFMNYARNNRCWHSDVWGPMPNMLGCRVPAHLILPTDGRKSNGDPWTEQGRIAA